Protein AF-A0A2V9CC74-F1 (afdb_monomer)

Mean predicted aligned error: 11.15 Å

Nearest PDB structures (foldseek):
  2rce-assembly2_D  TM=8.837E-01  e=1.614E-14  Escherichia coli
  2rce-assembly1_A  TM=8.870E-01  e=2.896E-14  Escherichia coli
  3tjn-assembly2_B  TM=9.079E-01  e=5.779E-14  Homo sapiens
  5y28-assembly1_B  TM=8.831E-01  e=1.673E-13  Helicobacter pylori 26695
  3pv3-assembly1_C-3  TM=8.754E-01  e=3.521E-13  Legionella fallonii

Radius of gyration: 17.82 Å; Cα contacts (8 Å, |Δi|>4): 549; chains: 1; bounding box: 35×53×54 Å

pLDDT: mean 76.99, std 23.46, range [27.97, 97.75]

Solvent-accessible surface area (backbone atoms only — not comparable to full-atom values): 12618 Å² total; per-residue (Å²): 102,70,80,25,48,30,35,31,39,7,14,36,94,88,69,48,78,73,34,59,14,6,17,30,22,58,33,41,34,33,30,36,25,32,36,78,43,44,67,81,28,82,44,40,34,36,33,58,88,95,46,75,21,59,32,43,84,59,46,78,38,68,66,76,40,30,27,32,32,38,26,59,90,48,80,32,59,48,60,49,70,40,56,53,90,77,63,56,69,68,40,61,32,33,28,39,20,11,38,79,75,47,73,71,44,72,29,68,30,30,27,71,36,80,44,77,54,98,88,42,58,37,42,28,24,54,23,65,67,53,68,18,19,30,12,7,36,27,22,40,91,85,48,27,30,35,16,33,26,62,54,61,44,89,91,40,93,66,44,19,37,21,42,45,21,51,64,52,55,63,72,59,46,89,68,69,66,69,97,70,78,92,62,76,83,68,91,80,73,82,68,78,88,62,77,87,62,40,48,97,88,41,62,30,33,99,86,70,36,57,28,80,63,82,65,90,86,75,69,90,80,76,76,83,80,80,87,81,130

Foldseek 3Di:
DQLQKWKKFAAAPVRDTPAIAMWGAQAQFKTKFFLVRHVVHPWMWTDDPPDIFTWDWFADDQQQRMTIIGGPPGGTDHAAADWLVPDDWFAKKWQFWQAPNNHTDIWIWTQNDWDADPNFTKGWILTDDHGRSGNTFIAHPVRHGQFGWHDADPPDPSTTITGGRCVCVVVSDPPGDPPDDPDDDDPDDPPPPDPQDAPPVDLAGPVNGGDDDDDPPPPPDDDDDDDDD

Secondary structure (DSSP, 8-state):
-GGGEEEEEEE-TTS-EEEEEEEEEEETTEEEEEHHHHTT-SEEEEEETTEEEEEEEEEEETTTTEEEEEETT--PPPPPB--GGG--TT-EEEEEE-GGG-TTEEEEEEEEEEEEETTEEEEEESS---TT-TT-EEEETT--EEEEEEEEESSSTTEEEEEEGGGHHHHHS--PPPS-------TT-----------TT-SB-TTS-B---S-GGG-TT-PPPP---

Structure (mmCIF, N/CA/C/O backbone):
data_AF-A0A2V9CC74-F1
#
_entry.id   AF-A0A2V9CC74-F1
#
loop_
_atom_site.group_PDB
_atom_site.id
_atom_site.type_symbol
_atom_site.label_atom_id
_atom_site.label_alt_id
_atom_site.label_comp_id
_atom_site.label_asym_id
_atom_site.label_entity_id
_atom_site.label_seq_id
_atom_site.pdbx_PDB_ins_code
_atom_site.Cartn_x
_atom_site.Cartn_y
_atom_site.Cartn_z
_atom_site.occupancy
_atom_site.B_iso_or_equiv
_atom_site.auth_seq_id
_atom_site.auth_comp_id
_atom_site.auth_asym_id
_atom_site.auth_atom_id
_atom_site.pdbx_PDB_model_num
ATOM 1 N N . MET A 1 1 ? -0.699 -12.279 5.395 1.00 56.44 1 MET A N 1
ATOM 2 C CA . MET A 1 1 ? -0.608 -10.862 4.990 1.00 56.44 1 MET A CA 1
ATOM 3 C C . MET A 1 1 ? 0.664 -10.583 4.187 1.00 56.44 1 MET A C 1
ATOM 5 O O . MET A 1 1 ? 0.534 -10.132 3.062 1.00 56.44 1 MET A O 1
ATOM 9 N N . SER A 1 2 ? 1.865 -10.948 4.666 1.00 68.94 2 SER A N 1
ATOM 10 C CA . SER A 1 2 ? 3.122 -10.752 3.911 1.00 68.94 2 SER A CA 1
ATOM 11 C C . SER A 1 2 ? 3.199 -11.344 2.487 1.00 68.94 2 SER A C 1
ATOM 13 O O . SER A 1 2 ? 3.754 -10.656 1.640 1.00 68.94 2 SER A O 1
ATOM 15 N N . PRO A 1 3 ? 2.623 -12.521 2.132 1.00 78.31 3 PRO A N 1
ATOM 16 C CA . PRO A 1 3 ? 2.772 -13.063 0.771 1.00 78.31 3 PRO A CA 1
ATOM 17 C C . PRO A 1 3 ? 1.984 -12.287 -0.297 1.00 78.31 3 PRO A C 1
ATOM 19 O O . PRO A 1 3 ? 2.042 -12.636 -1.476 1.00 78.31 3 PRO A O 1
ATOM 22 N N . SER A 1 4 ? 1.215 -11.279 0.117 1.00 91.12 4 SER A N 1
ATOM 23 C CA . SER A 1 4 ? 0.412 -10.423 -0.754 1.00 91.12 4 SER A CA 1
ATOM 24 C C . SER A 1 4 ? 0.959 -8.996 -0.819 1.00 91.12 4 SER A C 1
ATOM 26 O O . SER A 1 4 ? 0.301 -8.153 -1.415 1.00 91.12 4 SER A O 1
ATOM 28 N N . VAL A 1 5 ? 2.114 -8.701 -0.214 1.00 94.06 5 VAL A N 1
ATOM 29 C CA . VAL A 1 5 ? 2.741 -7.372 -0.249 1.00 94.06 5 VAL A CA 1
ATOM 30 C C . VAL A 1 5 ? 4.094 -7.470 -0.941 1.00 94.06 5 VAL A C 1
ATOM 32 O O . VAL A 1 5 ? 4.825 -8.438 -0.759 1.00 94.06 5 VAL A O 1
ATOM 35 N N . PHE A 1 6 ? 4.407 -6.480 -1.765 1.00 94.88 6 PHE A N 1
ATOM 36 C CA . PHE A 1 6 ? 5.557 -6.472 -2.659 1.00 94.88 6 PHE A CA 1
ATOM 37 C C . PHE A 1 6 ? 6.237 -5.110 -2.642 1.00 94.88 6 PHE A C 1
ATOM 39 O O . PHE A 1 6 ? 5.606 -4.109 -2.308 1.00 94.88 6 PHE A O 1
ATOM 46 N N . VAL A 1 7 ? 7.496 -5.060 -3.065 1.00 94.75 7 VAL A N 1
ATOM 47 C CA . VAL A 1 7 ? 8.134 -3.800 -3.456 1.00 94.75 7 VAL A CA 1
ATOM 48 C C . VAL A 1 7 ? 7.703 -3.454 -4.871 1.00 94.75 7 VAL A C 1
ATOM 50 O O . VAL A 1 7 ? 7.653 -4.331 -5.738 1.00 94.75 7 VAL A O 1
ATOM 53 N N . VAL A 1 8 ? 7.427 -2.180 -5.110 1.00 95.69 8 VAL A N 1
ATOM 54 C CA . VAL A 1 8 ? 7.240 -1.618 -6.446 1.00 95.69 8 VAL A CA 1
ATOM 55 C C . VAL A 1 8 ? 8.398 -0.679 -6.725 1.00 95.69 8 VAL A C 1
ATOM 57 O O . VAL A 1 8 ? 8.678 0.216 -5.935 1.00 95.69 8 VAL A O 1
ATOM 60 N N . GLU A 1 9 ? 9.064 -0.881 -7.854 1.00 95.06 9 GLU A N 1
ATOM 61 C CA . GLU A 1 9 ? 10.166 -0.034 -8.298 1.00 95.06 9 GLU A CA 1
ATOM 62 C C . GLU A 1 9 ? 9.802 0.599 -9.640 1.00 95.06 9 GLU A C 1
ATOM 64 O O . GLU A 1 9 ? 9.355 -0.089 -10.566 1.00 95.06 9 GLU A O 1
ATOM 69 N N . ALA A 1 10 ? 10.007 1.910 -9.730 1.00 94.38 10 ALA A N 1
ATOM 70 C CA . ALA A 1 10 ? 9.864 2.702 -10.939 1.00 94.38 10 ALA A CA 1
ATOM 71 C C . ALA A 1 10 ? 11.261 3.033 -11.478 1.00 94.38 10 ALA A C 1
ATOM 73 O O . ALA A 1 10 ? 12.136 3.483 -10.736 1.00 94.38 10 ALA A O 1
ATOM 74 N N . LEU A 1 11 ? 11.484 2.752 -12.758 1.00 95.44 11 LEU A N 1
ATOM 75 C CA . LEU A 1 11 ? 12.773 2.860 -13.427 1.00 95.44 11 LEU A CA 1
ATOM 76 C C . LEU A 1 11 ? 12.690 3.888 -14.556 1.00 95.44 11 LEU A C 1
ATOM 78 O O . LEU A 1 11 ? 11.690 3.945 -15.274 1.00 95.44 11 LEU A O 1
ATOM 82 N N . ASN A 1 12 ? 13.752 4.668 -14.736 1.00 93.75 12 ASN A N 1
ATOM 83 C CA . ASN A 1 12 ? 13.896 5.572 -15.878 1.00 93.75 12 ASN A CA 1
ATOM 84 C C . ASN A 1 12 ? 14.321 4.819 -17.161 1.00 93.75 12 ASN A C 1
ATOM 86 O O . ASN A 1 12 ? 14.512 3.600 -17.158 1.00 93.75 12 ASN A O 1
ATOM 90 N N . GLU A 1 13 ? 14.516 5.552 -18.261 1.00 92.31 13 GLU A N 1
ATOM 91 C CA . GLU A 1 13 ? 14.929 4.992 -19.560 1.00 92.31 13 GLU A CA 1
ATOM 92 C C . GLU A 1 13 ? 16.288 4.273 -19.518 1.00 92.31 13 GLU A C 1
ATOM 94 O O . GLU A 1 13 ? 16.508 3.329 -20.275 1.00 92.31 13 GLU A O 1
ATOM 99 N N . SER A 1 14 ? 17.192 4.666 -18.609 1.00 92.50 14 SER A N 1
ATOM 100 C CA . SER A 1 14 ? 18.488 4.001 -18.419 1.00 92.50 14 SER A CA 1
ATOM 101 C C . SER A 1 14 ? 18.409 2.740 -17.552 1.00 92.50 14 SER A C 1
ATOM 103 O O . SER A 1 14 ? 19.432 2.096 -17.317 1.00 92.50 14 SER A O 1
ATOM 105 N N . GLY A 1 15 ? 17.222 2.379 -17.054 1.00 91.25 15 GLY A N 1
ATOM 106 C CA . GLY A 1 15 ? 17.018 1.236 -16.164 1.00 91.25 15 GLY A CA 1
ATOM 107 C C . GLY A 1 15 ? 17.465 1.479 -14.718 1.00 91.25 15 GLY A C 1
ATOM 108 O O . GLY A 1 15 ? 17.597 0.525 -13.949 1.00 91.25 15 GLY A O 1
ATOM 109 N N . SER A 1 16 ? 17.703 2.731 -14.328 1.00 94.31 16 SER A N 1
ATOM 110 C CA . SER A 1 16 ? 17.998 3.111 -12.945 1.00 94.31 16 SER A CA 1
ATOM 111 C C . SER A 1 16 ? 16.697 3.246 -12.159 1.00 94.31 16 SER A C 1
ATOM 113 O O . SER A 1 16 ? 15.739 3.835 -12.655 1.00 94.31 16 SER A O 1
ATOM 115 N N . VAL A 1 17 ? 16.660 2.716 -10.933 1.00 93.06 17 VAL A N 1
ATOM 116 C CA . VAL A 1 17 ? 15.519 2.907 -10.025 1.00 93.06 17 VAL A CA 1
ATOM 117 C C . VAL A 1 17 ? 15.484 4.372 -9.601 1.00 93.06 17 VAL A C 1
ATOM 119 O O . VAL A 1 17 ? 16.453 4.864 -9.027 1.00 93.06 17 VAL A O 1
ATOM 122 N N . VAL A 1 18 ? 14.381 5.051 -9.905 1.00 92.56 18 VAL A N 1
ATOM 123 C CA . VAL A 1 18 ? 14.152 6.466 -9.570 1.00 92.56 18 VAL A CA 1
ATOM 124 C C . VAL A 1 18 ? 13.149 6.641 -8.437 1.00 92.56 18 VAL A C 1
ATOM 126 O O . VAL A 1 18 ? 13.231 7.615 -7.703 1.00 92.56 18 VAL A O 1
ATOM 129 N N . ALA A 1 19 ? 12.259 5.667 -8.232 1.00 90.69 19 ALA A N 1
ATOM 130 C CA . ALA A 1 19 ? 11.362 5.639 -7.086 1.00 90.69 19 ALA A CA 1
ATOM 131 C C . ALA A 1 19 ? 11.110 4.204 -6.615 1.00 90.69 19 ALA A C 1
ATOM 133 O O . ALA A 1 19 ? 11.075 3.260 -7.412 1.00 90.69 19 ALA A O 1
ATOM 134 N N . THR A 1 20 ? 10.895 4.062 -5.308 1.00 92.06 20 THR A N 1
ATOM 135 C CA . THR A 1 20 ? 10.565 2.794 -4.657 1.00 92.06 20 THR A CA 1
ATOM 136 C C . THR A 1 20 ? 9.380 2.998 -3.728 1.00 92.06 20 THR A C 1
ATOM 138 O O . THR A 1 20 ? 9.330 3.955 -2.957 1.00 92.06 20 THR A O 1
ATOM 141 N N . GLY A 1 21 ? 8.447 2.059 -3.773 1.00 93.31 21 GLY A N 1
ATOM 142 C CA . GLY A 1 21 ? 7.322 1.973 -2.863 1.00 93.31 21 GLY A CA 1
ATOM 143 C C . GLY A 1 21 ? 6.942 0.524 -2.603 1.00 93.31 21 GLY A C 1
ATOM 144 O O . GLY A 1 21 ? 7.697 -0.417 -2.854 1.00 93.31 21 GLY A O 1
ATOM 145 N N . SER A 1 22 ? 5.728 0.350 -2.121 1.00 95.75 22 SER A N 1
ATOM 146 C CA . SER A 1 22 ? 5.115 -0.930 -1.814 1.00 95.75 22 SER A CA 1
ATOM 147 C C . SER A 1 22 ? 3.906 -1.170 -2.713 1.00 95.75 22 SER A C 1
ATOM 149 O O . SER A 1 22 ? 3.388 -0.258 -3.351 1.00 95.75 22 SER A O 1
ATOM 151 N N . GLY A 1 23 ? 3.441 -2.410 -2.781 1.00 95.81 23 GLY A N 1
ATOM 152 C CA . GLY A 1 23 ? 2.246 -2.784 -3.524 1.00 95.81 23 GLY A CA 1
ATOM 153 C C . GLY A 1 23 ? 1.542 -3.968 -2.884 1.00 95.81 23 GLY A C 1
ATOM 154 O O . GL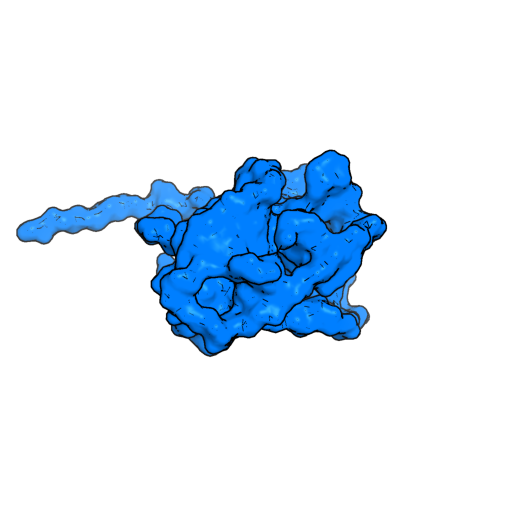Y A 1 23 ? 2.181 -4.818 -2.266 1.00 95.81 23 GLY A O 1
ATOM 155 N N . VAL A 1 24 ? 0.227 -4.053 -3.059 1.00 96.50 24 VAL A N 1
ATOM 156 C CA . VAL A 1 24 ? -0.614 -5.125 -2.520 1.00 96.50 24 VAL A CA 1
ATOM 157 C C . VAL A 1 24 ? -1.229 -5.937 -3.658 1.00 96.50 24 VAL A C 1
ATOM 159 O O . VAL A 1 24 ? -1.847 -5.387 -4.567 1.00 96.50 24 VAL A O 1
ATOM 162 N N . ALA A 1 25 ? -1.091 -7.261 -3.622 1.00 95.81 25 ALA A N 1
ATOM 163 C CA . ALA A 1 25 ? -1.727 -8.154 -4.579 1.00 95.81 25 ALA A CA 1
ATOM 164 C C . ALA A 1 25 ? -3.238 -8.244 -4.344 1.00 95.81 25 ALA A C 1
ATOM 166 O O . ALA A 1 25 ? -3.715 -8.638 -3.278 1.00 95.81 25 ALA A O 1
ATOM 167 N N . VAL A 1 26 ? -3.988 -7.936 -5.396 1.00 93.69 26 VAL A N 1
ATOM 168 C CA . VAL A 1 26 ? -5.459 -7.949 -5.432 1.00 93.69 26 VAL A CA 1
ATOM 169 C C . VAL A 1 26 ? -5.998 -9.066 -6.325 1.00 93.69 26 VAL A C 1
ATOM 171 O O . VAL A 1 26 ? -7.174 -9.409 -6.266 1.00 93.69 26 VAL A O 1
ATOM 174 N N . ALA A 1 27 ? -5.120 -9.661 -7.133 1.00 92.75 27 ALA A N 1
ATOM 175 C CA . ALA A 1 27 ? -5.303 -10.902 -7.879 1.00 92.75 27 ALA A CA 1
ATOM 176 C C . ALA A 1 27 ? -3.910 -11.522 -8.138 1.00 92.75 27 ALA A C 1
ATOM 178 O O . ALA A 1 27 ? -2.910 -10.830 -7.934 1.00 92.75 27 ALA A O 1
ATOM 179 N N . PRO A 1 28 ? -3.802 -12.770 -8.640 1.00 92.88 28 PRO A N 1
ATOM 180 C CA . PRO A 1 28 ? -2.522 -13.470 -8.787 1.00 92.88 28 PRO A CA 1
ATOM 181 C C . PRO A 1 28 ? -1.380 -12.678 -9.421 1.00 92.88 28 PRO A C 1
ATOM 183 O O . PRO A 1 28 ? -0.263 -12.741 -8.919 1.00 92.88 28 PRO A O 1
ATOM 186 N N . SER A 1 29 ? -1.661 -11.911 -10.472 1.00 95.25 29 SER A N 1
ATOM 187 C CA . SER A 1 29 ? -0.684 -11.067 -11.163 1.00 95.25 29 SER A CA 1
ATOM 188 C C . SER A 1 29 ? -1.012 -9.578 -11.088 1.00 95.25 29 SER A C 1
ATOM 190 O O . SER A 1 29 ? -0.379 -8.792 -11.783 1.00 95.25 29 SER A O 1
ATOM 192 N N . LYS A 1 30 ? -2.006 -9.169 -10.290 1.00 95.88 30 LYS A N 1
ATOM 193 C CA . LYS A 1 30 ? -2.462 -7.773 -10.217 1.00 95.88 30 LYS A CA 1
ATOM 194 C C . LYS A 1 30 ? -2.064 -7.185 -8.874 1.00 95.88 30 LYS A C 1
ATOM 196 O O . LYS A 1 30 ? -2.515 -7.671 -7.837 1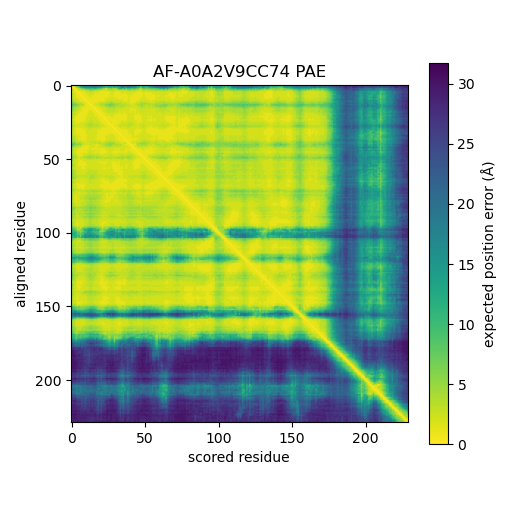.00 95.88 30 LYS A O 1
ATOM 201 N N . VAL A 1 31 ? -1.253 -6.138 -8.912 1.00 97.00 31 VAL A N 1
ATOM 202 C CA . VAL A 1 31 ? -0.744 -5.426 -7.739 1.00 97.00 31 VAL A CA 1
ATOM 203 C C . VAL A 1 31 ? -1.259 -3.996 -7.788 1.00 97.00 31 VAL A C 1
ATOM 205 O O . VAL A 1 31 ? -1.120 -3.328 -8.809 1.00 97.00 31 VAL A O 1
ATOM 208 N N . VAL A 1 32 ? -1.872 -3.539 -6.704 1.00 97.12 32 VAL A N 1
ATOM 209 C CA . VAL A 1 32 ? -2.254 -2.138 -6.521 1.00 97.12 32 VAL A CA 1
ATOM 210 C C . VAL A 1 32 ? -1.172 -1.426 -5.723 1.00 97.12 32 VAL A C 1
ATOM 212 O O . VAL A 1 32 ? -0.608 -1.999 -4.796 1.00 97.12 32 VAL A O 1
ATOM 215 N N . THR A 1 33 ? -0.873 -0.194 -6.106 1.00 96.69 33 THR A N 1
ATOM 216 C CA . THR A 1 33 ? 0.056 0.709 -5.416 1.00 96.69 33 THR A CA 1
ATOM 217 C C . THR A 1 33 ? -0.438 2.144 -5.589 1.00 96.69 33 THR A C 1
ATOM 219 O O . THR A 1 33 ? -1.441 2.373 -6.273 1.00 96.69 33 THR A O 1
ATOM 222 N N . ASN A 1 34 ? 0.246 3.115 -4.989 1.00 95.00 34 ASN A N 1
ATOM 223 C CA . ASN A 1 34 ? -0.083 4.513 -5.218 1.00 95.00 34 ASN A CA 1
ATOM 224 C C . ASN A 1 34 ? 0.394 5.001 -6.591 1.00 95.00 34 ASN A C 1
ATOM 226 O O . ASN A 1 34 ? 1.419 4.549 -7.105 1.00 95.00 34 ASN A O 1
ATOM 230 N N . LYS A 1 35 ? -0.318 5.964 -7.183 1.00 93.81 35 LYS A N 1
ATOM 231 C CA . LYS A 1 35 ? 0.099 6.595 -8.447 1.00 93.81 35 LYS A CA 1
ATOM 232 C C . LYS A 1 35 ? 1.441 7.307 -8.276 1.00 93.81 35 LYS A C 1
ATOM 234 O O . LYS A 1 35 ? 2.305 7.193 -9.145 1.00 93.81 35 LYS A O 1
ATOM 239 N N . HIS A 1 36 ? 1.646 8.028 -7.175 1.00 91.81 36 HIS A N 1
ATOM 240 C CA . HIS A 1 36 ? 2.889 8.776 -6.979 1.00 91.81 36 HIS A CA 1
ATOM 241 C C . HIS A 1 36 ? 4.143 7.885 -6.915 1.00 91.81 36 HIS A C 1
ATOM 243 O O . HIS A 1 36 ? 5.221 8.353 -7.265 1.00 91.81 36 HIS A O 1
ATOM 249 N N . VAL A 1 37 ? 4.013 6.604 -6.541 1.00 92.50 37 VAL A N 1
ATOM 250 C CA . VAL A 1 37 ? 5.127 5.634 -6.528 1.00 92.50 37 VAL A CA 1
ATOM 251 C C . VAL A 1 37 ? 5.646 5.361 -7.941 1.00 92.50 37 VAL A C 1
ATOM 253 O O . VAL A 1 37 ? 6.840 5.147 -8.134 1.00 92.50 37 VAL A O 1
ATOM 256 N N . ILE A 1 38 ? 4.760 5.367 -8.939 1.00 92.38 38 ILE A N 1
ATOM 257 C CA . ILE A 1 38 ? 5.098 4.982 -10.313 1.00 92.38 38 ILE A CA 1
ATOM 258 C C . ILE A 1 38 ? 5.407 6.173 -11.229 1.00 92.38 38 ILE A C 1
ATOM 260 O O . ILE A 1 38 ? 5.911 5.953 -12.329 1.00 92.38 38 ILE A O 1
ATOM 264 N N . ARG A 1 39 ? 5.106 7.408 -10.796 1.00 90.06 39 ARG A N 1
ATOM 265 C CA . ARG A 1 39 ? 5.019 8.604 -11.660 1.00 90.06 39 ARG A CA 1
ATOM 266 C C . ARG A 1 39 ? 6.327 9.000 -12.350 1.00 90.06 39 ARG A C 1
ATOM 268 O O . ARG A 1 39 ? 6.283 9.562 -13.434 1.00 90.06 39 ARG A O 1
ATOM 275 N N . GLU A 1 40 ? 7.466 8.735 -11.714 1.00 85.50 40 GLU A N 1
ATOM 276 C CA . GLU A 1 40 ? 8.788 9.157 -12.208 1.00 85.50 40 GLU A CA 1
ATOM 277 C C . GLU A 1 40 ? 9.438 8.097 -13.109 1.00 85.50 40 GLU A C 1
ATOM 279 O O . GLU A 1 40 ? 10.446 8.365 -13.759 1.00 85.50 40 GLU A O 1
ATOM 284 N N . GLY A 1 41 ? 8.867 6.888 -13.164 1.00 88.50 41 GLY A N 1
ATOM 285 C CA . GLY A 1 41 ? 9.373 5.796 -13.988 1.00 88.50 41 GLY A CA 1
ATOM 286 C C . GLY A 1 41 ? 8.631 5.641 -15.310 1.00 88.50 41 GLY A C 1
ATOM 287 O O . GLY A 1 41 ? 7.435 5.892 -15.418 1.00 88.50 41 GLY A O 1
ATOM 288 N N . VAL A 1 42 ? 9.357 5.135 -16.302 1.00 92.00 42 VAL A N 1
ATOM 289 C CA . VAL A 1 42 ? 8.838 4.695 -17.607 1.00 92.00 42 VAL A CA 1
ATOM 290 C C . VAL A 1 42 ? 8.762 3.167 -17.712 1.00 92.00 42 VAL A C 1
ATOM 292 O O . VAL A 1 42 ? 8.087 2.630 -18.587 1.00 92.00 42 VAL A O 1
ATOM 295 N N . VAL A 1 43 ? 9.444 2.455 -16.808 1.00 94.31 43 VAL A N 1
ATOM 296 C CA . VAL A 1 43 ? 9.405 0.996 -16.658 1.00 94.31 43 VAL A CA 1
ATOM 297 C C . VAL A 1 43 ? 9.138 0.665 -15.194 1.00 94.31 43 VAL A C 1
ATOM 299 O O . VAL A 1 43 ? 9.689 1.307 -14.303 1.00 94.31 43 VAL A O 1
ATOM 302 N N . TRP A 1 44 ? 8.337 -0.367 -14.930 1.00 97.25 44 TRP A N 1
ATOM 303 C CA . TRP A 1 44 ? 8.026 -0.797 -13.566 1.00 97.25 44 TRP A CA 1
ATOM 304 C C . TRP A 1 44 ? 8.346 -2.268 -13.355 1.00 97.25 44 TRP A C 1
ATOM 306 O O . TRP A 1 44 ? 8.245 -3.096 -14.266 1.00 97.25 44 TRP A O 1
ATOM 316 N N . ARG A 1 45 ? 8.701 -2.613 -12.121 1.00 96.38 45 ARG A N 1
ATOM 317 C CA . ARG A 1 45 ? 8.836 -4.006 -11.695 1.00 96.38 45 ARG A CA 1
ATOM 318 C C . ARG A 1 45 ? 8.333 -4.194 -10.275 1.00 96.38 45 ARG A C 1
ATOM 320 O O . ARG A 1 45 ? 8.386 -3.287 -9.449 1.00 96.38 45 ARG A O 1
ATOM 327 N N . VAL A 1 46 ? 7.844 -5.396 -10.016 1.00 96.19 46 VAL A N 1
ATOM 328 C CA . VAL A 1 46 ? 7.406 -5.850 -8.697 1.00 96.19 46 VAL A CA 1
ATOM 329 C C . VAL A 1 46 ? 8.466 -6.799 -8.152 1.00 96.19 46 VAL A C 1
ATOM 331 O O . VAL A 1 46 ? 8.963 -7.644 -8.898 1.00 96.19 46 VAL A O 1
ATOM 334 N N . ARG A 1 47 ? 8.825 -6.681 -6.873 1.00 93.50 47 ARG A N 1
ATOM 335 C CA . ARG A 1 47 ? 9.884 -7.482 -6.242 1.00 93.50 47 ARG A CA 1
ATOM 336 C C . ARG A 1 47 ? 9.437 -8.063 -4.900 1.00 93.50 47 ARG A C 1
ATOM 338 O O . ARG A 1 47 ? 8.613 -7.477 -4.198 1.00 93.50 47 ARG A O 1
ATOM 345 N N . HIS A 1 48 ? 9.934 -9.259 -4.594 1.00 90.69 48 HIS A N 1
ATOM 346 C CA . HIS A 1 48 ? 9.762 -9.929 -3.305 1.00 90.69 48 HIS A CA 1
ATOM 347 C C . HIS A 1 48 ? 10.942 -10.874 -3.053 1.00 90.69 48 HIS A C 1
ATOM 349 O O . HIS A 1 48 ? 11.044 -11.954 -3.654 1.00 90.69 48 HIS A O 1
ATOM 355 N N . GLY A 1 49 ? 11.845 -10.480 -2.165 1.00 86.81 49 GLY A N 1
ATOM 356 C CA . GLY A 1 49 ? 13.121 -11.150 -1.966 1.00 86.81 49 GLY A CA 1
ATOM 357 C C . GLY A 1 49 ? 14.034 -10.931 -3.171 1.00 86.81 49 GLY A C 1
ATOM 358 O O . GLY A 1 49 ? 14.155 -9.841 -3.733 1.00 86.81 49 GLY A O 1
ATOM 359 N N . SER A 1 50 ? 14.634 -12.028 -3.624 1.00 88.38 50 SER A N 1
ATOM 360 C CA . SER A 1 50 ? 15.438 -12.082 -4.848 1.00 88.38 50 SER A CA 1
ATOM 361 C C . SER A 1 50 ? 14.612 -12.212 -6.133 1.00 88.38 50 SER A C 1
ATOM 363 O O . SER A 1 50 ? 15.184 -12.258 -7.222 1.00 88.38 50 SER A O 1
ATOM 365 N N . LYS A 1 51 ? 13.280 -12.325 -6.034 1.00 92.31 51 LYS A N 1
ATOM 366 C CA . LYS A 1 51 ? 12.405 -12.490 -7.197 1.00 92.31 51 LYS A CA 1
ATOM 367 C C . LYS A 1 51 ? 11.892 -11.145 -7.674 1.00 92.31 51 LYS A C 1
ATOM 369 O O . LYS A 1 51 ? 11.384 -10.361 -6.878 1.00 92.31 51 LYS A O 1
ATOM 374 N N . THR A 1 52 ? 11.943 -10.957 -8.986 1.00 95.00 52 THR A N 1
ATOM 375 C CA . THR A 1 52 ? 11.504 -9.739 -9.660 1.00 95.00 52 THR A CA 1
ATOM 376 C C . THR A 1 52 ? 10.630 -10.106 -10.849 1.00 95.00 52 THR A C 1
ATOM 378 O O . THR A 1 52 ? 10.954 -11.025 -11.603 1.00 95.00 52 THR A O 1
ATOM 381 N N . TRP A 1 53 ? 9.540 -9.371 -11.027 1.00 97.56 53 TRP A N 1
ATOM 382 C CA . TRP A 1 53 ? 8.594 -9.526 -12.123 1.00 97.56 53 TRP A CA 1
ATOM 383 C C . TRP A 1 53 ? 8.473 -8.200 -12.879 1.00 97.56 53 TRP A C 1
ATOM 385 O O . TRP A 1 53 ? 8.183 -7.179 -12.248 1.00 97.56 53 TRP A O 1
ATOM 395 N N . PRO A 1 54 ? 8.667 -8.184 -14.210 1.00 97.50 54 PRO A N 1
ATOM 396 C CA . PRO A 1 54 ? 8.323 -7.030 -15.030 1.00 97.50 54 PRO A CA 1
ATOM 397 C C . PRO A 1 54 ? 6.850 -6.677 -14.846 1.00 97.50 54 PRO A C 1
ATOM 399 O O . PRO A 1 54 ? 6.006 -7.575 -14.752 1.00 97.50 54 PRO A O 1
ATOM 402 N N . ALA A 1 55 ? 6.544 -5.385 -14.791 1.00 97.56 55 ALA A N 1
ATOM 403 C CA . ALA A 1 55 ? 5.196 -4.920 -14.543 1.00 97.56 55 ALA A CA 1
ATOM 404 C C . ALA A 1 55 ? 4.733 -3.896 -15.580 1.00 97.56 55 ALA A C 1
ATOM 406 O O . ALA A 1 55 ? 5.483 -3.013 -15.988 1.00 97.56 55 ALA A O 1
ATOM 407 N N . THR A 1 56 ? 3.468 -4.001 -15.979 1.00 96.62 56 THR A N 1
ATOM 408 C CA . THR A 1 56 ? 2.813 -3.046 -16.882 1.00 96.62 56 THR A CA 1
ATOM 409 C C . THR A 1 56 ? 1.671 -2.342 -16.170 1.00 96.62 56 THR A C 1
ATOM 411 O O . THR A 1 56 ? 0.886 -2.994 -15.476 1.00 96.62 56 THR A O 1
ATOM 414 N N . LEU A 1 57 ? 1.518 -1.039 -16.385 1.00 95.06 57 LEU A N 1
ATOM 415 C CA . LEU A 1 57 ? 0.353 -0.295 -15.918 1.00 95.06 57 LEU A CA 1
ATOM 416 C C . LEU A 1 57 ? -0.911 -0.768 -16.653 1.00 95.06 57 LEU A C 1
ATOM 418 O O . LEU A 1 57 ? -0.960 -0.785 -17.878 1.00 95.06 57 LEU A O 1
ATOM 422 N N . THR A 1 58 ? -1.936 -1.176 -15.903 1.00 93.38 58 THR A N 1
ATOM 423 C CA . THR A 1 58 ? -3.208 -1.691 -16.459 1.00 93.38 58 THR A CA 1
ATOM 424 C C . THR A 1 58 ? -4.432 -0.882 -16.062 1.00 93.38 58 THR A C 1
ATOM 426 O O . THR A 1 58 ? -5.510 -1.099 -16.615 1.00 93.38 58 THR A O 1
ATOM 429 N N . HIS A 1 59 ? -4.297 -0.013 -15.067 1.00 91.44 59 HIS A N 1
ATOM 430 C CA . HIS A 1 59 ? -5.320 0.937 -14.659 1.00 91.44 59 HIS A CA 1
ATOM 431 C C . HIS A 1 59 ? -4.657 2.064 -13.878 1.00 91.44 59 HIS A C 1
ATOM 433 O O . HIS A 1 59 ? -3.739 1.804 -13.095 1.00 91.44 59 HIS A O 1
ATOM 439 N N . LEU A 1 60 ? -5.141 3.282 -14.073 1.00 88.81 60 LEU A N 1
ATOM 440 C CA . LEU A 1 60 ? -4.685 4.467 -13.370 1.00 88.81 60 LEU A CA 1
ATOM 441 C C . LEU A 1 60 ? -5.911 5.191 -12.828 1.00 88.81 60 LEU A C 1
ATOM 443 O O . LEU A 1 60 ? -6.849 5.431 -13.583 1.00 88.81 60 LEU A O 1
ATOM 447 N N . ASP A 1 61 ? -5.863 5.537 -11.550 1.00 87.38 61 ASP A N 1
ATOM 448 C CA . ASP A 1 61 ? -6.888 6.300 -10.853 1.00 87.38 61 ASP A CA 1
ATOM 449 C C . ASP A 1 61 ? -6.216 7.509 -10.180 1.00 87.38 61 ASP A C 1
ATOM 451 O O . ASP A 1 61 ? -5.739 7.425 -9.042 1.00 87.38 61 ASP A O 1
ATOM 455 N N . PRO A 1 62 ? -6.050 8.616 -10.928 1.00 84.25 62 PRO A N 1
ATOM 456 C CA . PRO A 1 62 ? -5.394 9.811 -10.423 1.00 84.25 62 PRO A CA 1
ATOM 457 C C . PRO A 1 62 ? -6.107 10.456 -9.240 1.00 84.25 62 PRO A C 1
ATOM 459 O O . PRO A 1 62 ? -5.416 10.994 -8.378 1.00 84.25 62 PRO A O 1
ATOM 462 N N . ASP A 1 63 ? -7.437 10.396 -9.206 1.00 82.38 63 ASP A N 1
ATOM 463 C CA . ASP A 1 63 ? -8.253 11.094 -8.211 1.00 82.38 63 ASP A CA 1
ATOM 464 C C . ASP A 1 63 ? -8.081 10.461 -6.825 1.00 82.38 63 ASP A C 1
ATOM 466 O O . ASP A 1 63 ? -8.041 11.159 -5.813 1.00 82.38 63 ASP A O 1
ATOM 470 N N . HIS A 1 64 ? -7.855 9.146 -6.784 1.00 86.25 64 HIS A N 1
ATOM 471 C CA . HIS A 1 64 ? -7.605 8.404 -5.551 1.00 86.25 64 HIS A CA 1
ATOM 472 C C . HIS A 1 64 ? -6.120 8.108 -5.282 1.00 86.25 64 HIS A C 1
ATOM 474 O O . HIS A 1 64 ? -5.820 7.367 -4.351 1.00 86.25 64 HIS A O 1
ATOM 480 N N . ASP A 1 65 ? -5.179 8.651 -6.066 1.00 90.06 65 ASP A N 1
ATOM 481 C CA . ASP A 1 65 ? -3.742 8.321 -5.994 1.00 90.06 65 ASP A CA 1
ATOM 482 C C . ASP A 1 65 ? -3.485 6.801 -6.000 1.00 90.06 65 ASP A C 1
ATOM 484 O O . ASP A 1 65 ? -2.652 6.280 -5.257 1.00 90.06 65 ASP A O 1
ATOM 488 N N . LEU A 1 66 ? -4.196 6.058 -6.851 1.00 92.19 66 LEU A N 1
ATOM 489 C CA . LEU A 1 66 ? -4.042 4.611 -6.983 1.00 92.19 66 LEU A CA 1
ATOM 490 C C . LEU A 1 66 ? -3.734 4.207 -8.423 1.00 92.19 66 LEU A C 1
ATOM 492 O O . LEU A 1 66 ? -4.105 4.848 -9.405 1.00 92.19 66 LEU A O 1
ATOM 496 N N . CYS A 1 67 ? -3.051 3.081 -8.570 1.00 94.44 67 CYS A N 1
ATOM 497 C CA . CYS A 1 67 ? -2.886 2.434 -9.859 1.00 94.44 67 CYS A CA 1
ATOM 498 C C . CYS A 1 67 ? -2.820 0.917 -9.705 1.00 94.44 67 CYS A C 1
ATOM 500 O O . CYS A 1 67 ? -2.548 0.385 -8.626 1.00 94.44 67 CYS A O 1
ATOM 502 N N . ARG A 1 68 ? -3.067 0.209 -10.809 1.00 96.38 68 ARG A N 1
ATOM 503 C CA . ARG A 1 68 ? -2.960 -1.248 -10.882 1.00 96.38 68 ARG A CA 1
ATOM 504 C C . ARG A 1 68 ? -1.905 -1.652 -11.892 1.00 96.38 68 ARG A C 1
ATOM 506 O O . ARG A 1 68 ? -2.062 -1.449 -13.100 1.00 96.38 68 ARG A O 1
ATOM 513 N N . LEU A 1 69 ? -0.888 -2.338 -11.401 1.00 96.75 69 LEU A N 1
ATOM 514 C CA . LEU A 1 69 ? 0.140 -2.986 -12.193 1.00 96.75 69 LEU A CA 1
ATOM 515 C C . LEU A 1 69 ? -0.219 -4.455 -12.437 1.00 96.75 69 LEU A C 1
ATOM 517 O O . LEU A 1 69 ? -0.773 -5.132 -11.568 1.00 96.75 69 LEU A O 1
ATOM 521 N N . LYS A 1 70 ? 0.135 -4.965 -13.615 1.00 97.25 70 LYS A N 1
ATOM 522 C CA . LYS A 1 70 ? 0.167 -6.398 -13.907 1.00 97.25 70 LYS A CA 1
ATOM 523 C C . LYS A 1 70 ? 1.614 -6.867 -13.878 1.00 97.25 70 LYS A C 1
ATOM 525 O O . LYS A 1 70 ? 2.387 -6.466 -14.736 1.00 97.25 70 LYS A O 1
ATOM 530 N N . ALA A 1 71 ? 1.960 -7.699 -12.903 1.00 97.44 71 ALA A N 1
ATOM 531 C CA . ALA A 1 71 ? 3.276 -8.308 -12.751 1.00 97.44 71 ALA A CA 1
ATOM 532 C C . ALA A 1 71 ? 3.318 -9.651 -13.495 1.00 97.44 71 ALA A C 1
ATOM 534 O O . ALA A 1 71 ? 2.681 -10.629 -13.086 1.00 97.44 71 ALA A O 1
ATOM 535 N N . GLU A 1 72 ? 4.041 -9.702 -14.610 1.00 94.31 72 GLU A N 1
ATOM 536 C CA . GLU A 1 72 ? 4.055 -10.865 -15.496 1.00 94.31 72 GLU A CA 1
ATOM 537 C C . GLU A 1 72 ? 4.699 -12.076 -14.814 1.00 94.31 72 GLU A C 1
ATOM 539 O O . GLU A 1 72 ? 5.839 -12.024 -14.364 1.00 94.31 72 GLU A O 1
ATOM 544 N N . GLY A 1 73 ? 3.962 -13.188 -14.727 1.00 94.44 73 GLY A N 1
ATOM 545 C CA . GLY A 1 73 ? 4.427 -14.422 -14.082 1.00 94.44 73 GLY A CA 1
ATOM 546 C C . GLY A 1 73 ? 4.296 -14.457 -12.553 1.00 94.44 73 GLY A C 1
ATOM 547 O O . GLY A 1 73 ? 4.583 -15.499 -11.954 1.00 94.44 73 GLY A O 1
ATOM 548 N N . LEU A 1 74 ? 3.828 -13.379 -11.911 1.00 96.25 74 LEU A N 1
ATOM 549 C CA . LEU A 1 74 ? 3.496 -13.393 -10.485 1.00 96.25 74 LEU A CA 1
ATOM 550 C C . LEU A 1 74 ? 2.251 -14.261 -10.228 1.00 96.25 74 LEU A C 1
ATOM 552 O O . LEU A 1 74 ? 1.292 -14.262 -11.004 1.00 96.25 74 LEU A O 1
ATOM 556 N N . LYS A 1 75 ? 2.280 -15.016 -9.123 1.00 95.25 75 LYS A N 1
ATOM 557 C CA . LYS A 1 75 ? 1.155 -15.812 -8.610 1.00 95.25 75 LYS A CA 1
ATOM 558 C C . LYS A 1 75 ? 1.016 -15.596 -7.104 1.00 95.25 75 LYS A C 1
ATOM 560 O O . LYS A 1 75 ? 1.496 -16.403 -6.312 1.00 95.25 75 LYS A O 1
ATOM 565 N N . ALA A 1 76 ? 0.395 -14.487 -6.727 1.00 93.50 76 ALA A N 1
ATOM 566 C CA . ALA A 1 76 ? 0.178 -14.095 -5.339 1.00 93.50 76 ALA A CA 1
ATOM 567 C C . ALA A 1 76 ? -1.253 -14.412 -4.856 1.00 93.50 76 ALA A C 1
ATOM 569 O O . ALA A 1 76 ? -2.205 -14.328 -5.634 1.00 93.50 76 ALA A O 1
ATOM 570 N N . PRO A 1 77 ? -1.459 -14.749 -3.575 1.00 92.81 77 PRO A N 1
ATOM 571 C CA . PRO A 1 77 ? -2.804 -14.771 -3.013 1.00 92.81 77 PRO A CA 1
ATOM 572 C C . PRO A 1 77 ? -3.363 -13.337 -2.943 1.00 92.81 77 PRO A C 1
ATOM 574 O O . PRO A 1 77 ? -2.667 -12.448 -2.442 1.00 92.81 77 PRO A O 1
ATOM 577 N N . PRO A 1 78 ? -4.595 -13.080 -3.417 1.00 92.69 78 PRO A N 1
ATOM 578 C CA . PRO A 1 78 ? -5.210 -11.767 -3.283 1.00 92.69 78 PRO A CA 1
ATOM 579 C C . PRO A 1 78 ? -5.564 -11.477 -1.825 1.00 92.69 78 PRO A C 1
ATOM 581 O O . PRO A 1 78 ? -5.934 -12.379 -1.069 1.00 92.69 78 PRO A O 1
ATOM 584 N N . VAL A 1 79 ? -5.502 -10.207 -1.438 1.00 94.00 79 VAL A N 1
ATOM 585 C CA . VAL A 1 79 ? -6.018 -9.769 -0.138 1.00 94.00 79 VAL A CA 1
ATOM 586 C C . VAL A 1 79 ? -7.547 -9.776 -0.107 1.00 94.00 79 VAL A C 1
ATOM 588 O O . VAL A 1 79 ? -8.218 -9.503 -1.101 1.00 94.00 79 VAL A O 1
ATOM 591 N N . THR A 1 80 ? -8.113 -10.034 1.068 1.00 93.94 80 THR A N 1
ATOM 592 C CA . THR A 1 80 ? -9.528 -9.760 1.358 1.00 93.94 80 THR A CA 1
ATOM 593 C C . THR A 1 80 ? -9.675 -8.356 1.926 1.00 93.94 80 THR A C 1
ATOM 595 O O . THR A 1 80 ? -8.841 -7.951 2.729 1.00 93.94 80 THR A O 1
ATOM 598 N N . VAL A 1 81 ? -10.742 -7.637 1.577 1.00 94.38 81 VAL A N 1
ATOM 599 C CA . VAL A 1 81 ? -10.925 -6.226 1.961 1.00 94.38 81 VAL A CA 1
ATOM 600 C C . VAL A 1 81 ? -12.054 -6.062 2.980 1.00 94.38 81 VAL A C 1
ATOM 602 O O . VAL A 1 81 ? -13.190 -6.470 2.712 1.00 94.38 81 VAL A O 1
ATOM 605 N N . ARG A 1 82 ? -11.774 -5.392 4.102 1.00 94.81 82 ARG A N 1
ATOM 606 C CA . ARG A 1 82 ? -12.774 -4.907 5.068 1.00 94.81 82 ARG A CA 1
ATOM 607 C C . ARG A 1 82 ? -13.052 -3.428 4.792 1.00 94.81 82 ARG A C 1
ATOM 609 O O . ARG A 1 82 ? -12.128 -2.664 4.560 1.00 94.81 82 ARG A O 1
ATOM 616 N N . ALA A 1 83 ? -14.326 -3.038 4.811 1.00 93.19 83 ALA A N 1
ATOM 617 C CA . ALA A 1 83 ? -14.722 -1.657 4.541 1.00 93.19 83 ALA A CA 1
ATOM 618 C C . ALA A 1 83 ? -14.295 -0.716 5.676 1.00 93.19 83 ALA A C 1
ATOM 620 O O . ALA A 1 83 ? -14.526 -1.027 6.853 1.00 93.19 83 ALA A O 1
ATOM 621 N N . SER A 1 84 ? -13.755 0.449 5.317 1.00 91.25 84 SER A N 1
ATOM 622 C CA . SER A 1 84 ? -13.326 1.481 6.262 1.00 91.25 84 SER A CA 1
ATOM 623 C C . SER A 1 84 ? -14.474 2.014 7.130 1.00 91.25 84 SER A C 1
ATOM 625 O O . SER A 1 84 ? -14.263 2.444 8.262 1.00 91.25 84 SER A O 1
ATOM 627 N N . SER A 1 85 ? -15.720 1.912 6.651 1.00 91.56 85 SER A N 1
ATOM 628 C CA . SER A 1 85 ? -16.933 2.264 7.402 1.00 91.56 85 SER A CA 1
ATOM 629 C C . SER A 1 85 ? -17.206 1.413 8.634 1.00 91.56 85 SER A C 1
ATOM 631 O O . SER A 1 85 ? -17.967 1.826 9.503 1.00 91.56 85 SER A O 1
ATOM 633 N N . THR A 1 86 ? -16.566 0.250 8.727 1.00 95.06 86 THR A N 1
ATOM 634 C CA . THR A 1 86 ? -16.703 -0.665 9.865 1.00 95.06 86 THR A CA 1
ATOM 635 C C . THR A 1 86 ? -15.588 -0.513 10.891 1.00 95.06 86 THR A C 1
ATOM 637 O O . THR A 1 86 ? -15.554 -1.285 11.847 1.00 95.06 86 THR A O 1
ATOM 640 N N . LEU A 1 87 ? -14.643 0.399 10.658 1.00 95.88 87 LEU A N 1
ATOM 641 C CA . LEU A 1 87 ? -13.509 0.635 11.540 1.00 95.88 87 LEU A CA 1
ATOM 642 C C . LEU A 1 87 ? -13.898 1.556 12.696 1.00 95.88 87 LEU A C 1
ATOM 644 O O . LEU A 1 87 ? -14.727 2.452 12.541 1.00 95.88 87 LEU A O 1
ATOM 648 N N . ALA A 1 88 ? -13.233 1.375 13.828 1.00 96.75 88 ALA A N 1
ATOM 649 C CA . ALA A 1 88 ? -13.321 2.240 14.990 1.00 96.75 88 ALA A CA 1
ATOM 650 C C . ALA A 1 88 ? -11.932 2.703 15.448 1.00 96.75 88 ALA A C 1
ATOM 652 O O . ALA A 1 88 ? -10.933 1.989 15.341 1.00 96.75 88 ALA A O 1
ATOM 653 N N . VAL A 1 89 ? -11.880 3.915 16.000 1.00 96.88 89 VAL A N 1
ATOM 654 C CA . VAL A 1 89 ? -10.685 4.432 16.678 1.00 96.88 89 VAL A CA 1
ATOM 655 C C . VAL A 1 89 ? -10.330 3.514 17.851 1.00 96.88 89 VAL A C 1
ATOM 657 O O . VAL A 1 89 ? -11.206 3.067 18.588 1.00 96.88 89 VAL A O 1
ATOM 660 N N . GLY A 1 90 ? -9.039 3.226 18.011 1.00 96.38 90 GLY A N 1
ATOM 661 C CA . GLY A 1 90 ? -8.515 2.285 19.000 1.00 96.38 90 GLY A CA 1
ATOM 662 C C . GLY A 1 90 ? -8.432 0.834 18.516 1.00 96.38 90 GLY A C 1
ATOM 663 O O . GLY A 1 90 ? -7.859 0.004 19.220 1.00 96.38 90 GLY A O 1
ATOM 664 N N . GLU A 1 91 ? -8.944 0.504 17.323 1.00 97.75 91 GLU A N 1
ATOM 665 C CA . GLU A 1 91 ? -8.715 -0.818 16.736 1.00 97.75 91 GLU A CA 1
ATOM 666 C C . GLU A 1 91 ? -7.240 -1.032 16.403 1.00 97.75 91 GLU A C 1
ATOM 668 O O . GLU A 1 91 ? -6.567 -0.140 15.889 1.00 97.75 91 GLU A O 1
ATOM 673 N N . ARG A 1 92 ? -6.754 -2.245 16.668 1.00 97.75 92 ARG A N 1
ATOM 674 C CA . ARG A 1 92 ? -5.393 -2.669 16.342 1.00 97.75 92 ARG A CA 1
ATOM 675 C C . ARG A 1 92 ? -5.262 -2.941 14.849 1.00 97.75 92 ARG A C 1
ATOM 677 O O . ARG A 1 92 ? -6.116 -3.601 14.257 1.00 97.75 92 ARG A O 1
ATOM 684 N N . VAL A 1 93 ? -4.185 -2.430 14.269 1.00 97.44 93 VAL A N 1
ATOM 685 C CA . VAL A 1 93 ? -3.876 -2.534 12.844 1.00 97.44 93 VAL A CA 1
ATOM 686 C C . VAL A 1 93 ? -2.384 -2.742 12.624 1.00 97.44 93 VAL A C 1
ATOM 688 O O . VAL A 1 93 ? -1.557 -2.414 13.477 1.00 97.44 93 VAL A O 1
ATOM 691 N N . TYR A 1 94 ? -2.051 -3.274 11.454 1.00 95.50 94 TYR A N 1
ATOM 692 C CA . TYR A 1 94 ? -0.690 -3.586 11.045 1.00 95.50 94 TYR A CA 1
ATOM 693 C C . TYR A 1 94 ? -0.393 -2.967 9.688 1.00 95.50 94 TYR A C 1
ATOM 695 O O . TYR A 1 94 ? -1.133 -3.211 8.735 1.00 95.50 94 TYR A O 1
ATOM 703 N N . THR A 1 95 ? 0.690 -2.207 9.572 1.00 93.12 95 THR A N 1
ATOM 704 C CA . THR A 1 95 ? 1.224 -1.819 8.264 1.00 93.12 95 THR A CA 1
ATOM 705 C C . THR A 1 95 ? 2.184 -2.896 7.786 1.00 93.12 95 THR A C 1
ATOM 707 O O . THR A 1 95 ? 2.985 -3.423 8.559 1.00 93.12 95 THR A O 1
ATOM 710 N N . ILE A 1 96 ? 2.091 -3.247 6.507 1.00 92.12 96 ILE A N 1
ATOM 711 C CA . ILE A 1 96 ? 3.078 -4.083 5.826 1.00 92.12 96 ILE A CA 1
ATOM 712 C C . ILE A 1 96 ? 3.475 -3.376 4.541 1.00 92.12 96 ILE A C 1
ATOM 714 O O . ILE A 1 96 ? 2.625 -3.066 3.702 1.00 92.12 96 ILE A O 1
ATOM 718 N N . GLY A 1 97 ? 4.775 -3.162 4.389 1.00 87.25 97 GLY A N 1
ATOM 719 C CA . GLY A 1 97 ? 5.373 -2.531 3.222 1.00 87.25 97 GLY A CA 1
ATOM 720 C C . GLY A 1 97 ? 6.869 -2.815 3.142 1.00 87.25 97 GLY A C 1
ATOM 721 O O . GLY A 1 97 ? 7.379 -3.738 3.777 1.00 87.25 97 GLY A O 1
ATOM 722 N N . ALA A 1 98 ? 7.571 -2.012 2.358 1.00 78.94 98 ALA A N 1
ATOM 723 C CA . ALA A 1 98 ? 9.008 -2.081 2.140 1.00 78.94 98 ALA A CA 1
ATOM 724 C C . ALA A 1 98 ? 9.680 -0.735 2.469 1.00 78.94 98 ALA A C 1
ATOM 726 O O . ALA A 1 98 ? 10.196 -0.065 1.571 1.00 78.94 98 ALA A O 1
ATOM 727 N N . PRO A 1 99 ? 9.637 -0.302 3.743 1.00 65.25 99 PRO A N 1
ATOM 728 C CA . PRO A 1 99 ? 10.265 0.942 4.165 1.00 65.25 99 PRO A CA 1
ATOM 729 C C . PRO A 1 99 ? 11.773 0.908 3.902 1.00 65.25 99 PRO A C 1
ATOM 731 O O . PRO A 1 99 ? 12.428 -0.084 4.212 1.00 65.25 99 PRO A O 1
ATOM 734 N N . GLU A 1 100 ? 12.325 1.980 3.331 1.00 60.75 100 GLU A N 1
ATOM 735 C CA . GLU A 1 100 ? 13.769 2.128 3.058 1.00 60.75 100 GLU A CA 1
ATOM 736 C C . GLU A 1 100 ? 14.382 0.958 2.251 1.00 60.75 100 GLU A C 1
ATOM 738 O O . GLU A 1 100 ? 15.562 0.631 2.376 1.00 60.75 100 GLU A O 1
ATOM 743 N N . GLY A 1 101 ? 13.571 0.256 1.448 1.00 57.78 101 GLY A N 1
ATOM 744 C CA . GLY A 1 101 ? 14.005 -0.931 0.704 1.00 57.78 101 GLY A CA 1
ATOM 745 C C . GLY A 1 101 ? 14.209 -2.195 1.555 1.00 57.78 101 GLY A C 1
ATOM 746 O O . GLY A 1 101 ? 14.539 -3.247 0.996 1.00 57.78 101 GLY A O 1
ATOM 747 N N . LEU A 1 102 ? 13.961 -2.132 2.872 1.00 61.75 102 LEU A N 1
ATOM 748 C CA . LEU A 1 102 ? 13.862 -3.290 3.761 1.00 61.75 102 LEU A CA 1
ATOM 749 C C . LEU A 1 102 ? 12.529 -3.994 3.493 1.00 61.75 102 LEU A C 1
ATOM 751 O O . LEU A 1 102 ? 11.468 -3.586 3.969 1.00 61.75 102 LEU A O 1
ATOM 755 N N . GLU A 1 103 ? 12.576 -5.038 2.671 1.00 66.12 103 GLU A N 1
ATOM 756 C CA . GLU A 1 103 ? 11.375 -5.755 2.254 1.00 66.12 103 GLU A CA 1
ATOM 757 C C . GLU A 1 103 ? 10.573 -6.306 3.436 1.00 66.12 103 GLU A C 1
ATOM 759 O O . GLU A 1 103 ? 11.120 -6.972 4.313 1.00 66.12 103 GLU A O 1
ATOM 764 N N . LEU A 1 104 ? 9.249 -6.110 3.376 1.00 68.69 104 LEU A N 1
ATOM 765 C CA . LEU A 1 104 ? 8.256 -6.764 4.236 1.00 68.69 104 LEU A CA 1
ATOM 766 C C . LEU A 1 104 ? 8.379 -6.408 5.721 1.00 68.69 104 LEU A C 1
ATOM 768 O O . LEU A 1 104 ? 8.202 -7.265 6.590 1.00 68.69 104 LEU A O 1
ATOM 772 N N . SER A 1 105 ? 8.629 -5.137 6.023 1.00 83.06 105 SER A N 1
ATOM 773 C CA . SER A 1 105 ? 8.566 -4.665 7.403 1.00 83.06 105 SER A CA 1
ATOM 774 C C . SER A 1 105 ? 7.116 -4.611 7.867 1.00 83.06 105 SER A C 1
ATOM 776 O O . SER A 1 105 ? 6.250 -4.059 7.184 1.00 83.06 105 SER A O 1
ATOM 778 N N . LEU A 1 106 ? 6.866 -5.192 9.039 1.00 88.88 106 LEU A N 1
ATOM 779 C CA . LEU A 1 106 ? 5.583 -5.136 9.722 1.00 88.88 106 LEU A CA 1
ATOM 780 C C . LEU A 1 106 ? 5.688 -4.149 10.885 1.00 88.88 106 LEU A C 1
ATOM 782 O O . LEU A 1 106 ? 6.539 -4.323 11.757 1.00 88.88 106 LEU A O 1
ATOM 786 N N . SER A 1 107 ? 4.814 -3.145 10.912 1.00 91.38 107 SER A N 1
ATOM 787 C CA . SER A 1 107 ? 4.635 -2.278 12.078 1.00 91.38 107 SER A CA 1
ATOM 788 C C . SER A 1 107 ? 3.234 -2.444 12.643 1.00 91.38 107 SER A C 1
ATOM 790 O O . SER A 1 107 ? 2.266 -2.634 11.910 1.00 91.38 107 SER A O 1
ATOM 792 N N . GLU A 1 108 ? 3.129 -2.390 13.963 1.00 95.00 108 GLU A N 1
ATOM 793 C CA . GLU A 1 108 ? 1.870 -2.469 14.688 1.00 95.00 108 GLU A CA 1
ATOM 794 C C . GLU A 1 108 ? 1.471 -1.087 15.200 1.00 95.00 108 GLU A C 1
ATOM 796 O O . GLU A 1 108 ? 2.309 -0.296 15.635 1.00 95.00 108 GLU A O 1
ATOM 801 N N . GLY A 1 109 ? 0.171 -0.816 15.204 1.00 95.12 109 GLY A N 1
ATOM 802 C CA . GLY A 1 109 ? -0.380 0.369 15.832 1.00 95.12 109 GLY A CA 1
ATOM 803 C C . GLY A 1 109 ? -1.885 0.286 15.999 1.00 95.12 109 GLY A C 1
ATOM 804 O O . GLY A 1 109 ? -2.487 -0.790 15.976 1.00 95.12 109 GLY A O 1
ATOM 805 N N . LEU A 1 110 ? -2.492 1.450 16.191 1.00 96.81 110 LEU A N 1
ATOM 806 C CA . LEU A 1 110 ? -3.929 1.609 16.334 1.00 96.81 110 LEU A CA 1
ATOM 807 C C . LEU A 1 110 ? -4.475 2.495 15.218 1.00 96.81 110 LEU A C 1
ATOM 809 O O . LEU A 1 110 ? -3.742 3.284 14.618 1.00 96.81 110 LEU A O 1
ATOM 813 N N . ILE A 1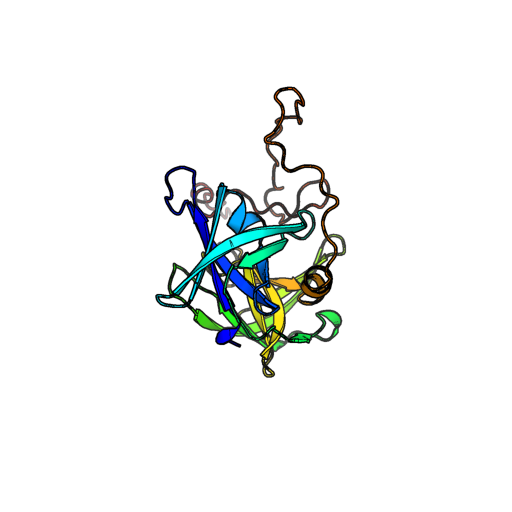 111 ? -5.778 2.415 14.979 1.00 96.81 111 ILE A N 1
ATOM 814 C CA . ILE A 1 111 ? -6.515 3.479 14.301 1.00 96.81 111 ILE A CA 1
ATOM 815 C C . ILE A 1 111 ? -6.589 4.656 15.269 1.00 96.81 111 ILE A C 1
ATOM 817 O O . ILE A 1 111 ? -7.283 4.598 16.282 1.00 96.81 111 ILE A O 1
ATOM 821 N N . SER A 1 112 ? -5.850 5.718 14.974 1.00 94.25 112 SER A N 1
ATOM 822 C CA . SER A 1 112 ? -5.778 6.928 15.801 1.00 94.25 112 SER A CA 1
ATOM 823 C C . SER A 1 112 ? -6.885 7.924 15.466 1.00 94.25 112 SER A C 1
ATOM 825 O O . SER A 1 112 ? -7.209 8.783 16.280 1.00 94.25 112 SER A O 1
ATOM 827 N N . GLY A 1 113 ? -7.477 7.813 14.278 1.00 93.88 113 GLY A N 1
ATOM 828 C CA . GLY A 1 113 ? -8.550 8.687 13.828 1.00 93.88 113 GLY A CA 1
ATOM 829 C C . GLY A 1 113 ? -9.141 8.223 12.504 1.00 93.88 113 GLY A C 1
ATOM 830 O O . GLY A 1 113 ? -8.457 7.622 11.679 1.00 93.88 113 GLY A O 1
ATOM 831 N N . LEU A 1 114 ? -10.414 8.533 12.293 1.00 92.81 114 LEU A N 1
ATOM 832 C CA . LEU A 1 114 ? -11.060 8.457 10.988 1.00 92.81 114 LEU A CA 1
ATOM 833 C C . LEU A 1 114 ? -11.381 9.894 10.593 1.00 92.81 114 LEU A C 1
ATOM 835 O O . LEU A 1 114 ? -12.079 10.591 11.329 1.00 92.81 114 LEU A O 1
ATOM 839 N N . ARG A 1 115 ? -10.788 10.364 9.499 1.00 87.81 115 ARG A N 1
ATOM 840 C CA . ARG A 1 115 ? -10.932 11.742 9.021 1.00 87.81 115 ARG A CA 1
ATOM 841 C C . ARG A 1 115 ? -11.756 11.734 7.748 1.00 87.81 115 ARG A C 1
ATOM 843 O O . ARG A 1 115 ? -11.674 10.783 6.979 1.00 87.81 115 ARG A O 1
ATOM 850 N N . GLU A 1 116 ? -12.530 12.782 7.529 1.00 81.25 116 GLU A N 1
ATOM 851 C CA . GLU A 1 116 ? -13.201 13.019 6.256 1.00 81.25 116 GLU A CA 1
ATOM 852 C C . GLU A 1 116 ? -12.692 14.348 5.714 1.00 81.25 116 GLU A C 1
ATOM 854 O O . GLU A 1 116 ? -12.731 15.360 6.413 1.00 81.25 116 GLU A O 1
ATOM 859 N N . PHE A 1 117 ? -12.162 14.322 4.499 1.00 69.00 117 PHE A N 1
ATOM 860 C CA . PHE A 1 117 ? -11.686 15.494 3.783 1.00 69.00 117 PHE A CA 1
ATOM 861 C C . PHE A 1 117 ? -12.251 15.415 2.371 1.00 69.00 117 PHE A C 1
ATOM 863 O O . PHE A 1 117 ? -12.026 14.417 1.699 1.00 69.00 117 PHE A O 1
ATOM 870 N N . GLU A 1 118 ? -13.046 16.406 1.964 1.00 68.81 118 GLU A N 1
ATOM 871 C CA . GLU A 1 118 ? -13.659 16.460 0.624 1.00 68.81 118 GLU A CA 1
ATOM 872 C C . GLU A 1 118 ? -14.303 15.135 0.180 1.00 68.81 118 GLU A C 1
ATOM 874 O O . GLU A 1 118 ? -14.100 14.646 -0.922 1.00 68.81 118 GLU A O 1
ATOM 879 N N . GLN A 1 119 ? -15.094 14.531 1.076 1.00 71.94 119 GLN A N 1
ATOM 880 C CA . GLN A 1 119 ? -15.785 13.245 0.870 1.00 71.94 119 GLN A CA 1
ATOM 881 C C . GLN A 1 119 ? -14.865 12.011 0.794 1.00 71.94 119 GLN A C 1
ATOM 883 O O . GLN A 1 119 ? -15.359 10.882 0.768 1.00 71.94 119 GLN A O 1
ATOM 888 N N . VAL A 1 120 ? -13.546 12.189 0.866 1.00 74.12 120 VAL A N 1
ATOM 889 C CA . VAL A 1 120 ? -12.586 11.106 1.060 1.00 74.12 120 VAL A CA 1
ATOM 890 C C . VAL A 1 120 ? -12.434 10.804 2.543 1.00 74.12 120 VAL A C 1
ATOM 892 O O . VAL A 1 120 ? -12.082 11.658 3.360 1.00 74.12 120 VAL A O 1
ATOM 895 N N . ARG A 1 121 ? -12.638 9.536 2.901 1.00 83.75 121 ARG A N 1
ATOM 896 C CA . ARG A 1 121 ? -12.310 9.037 4.233 1.00 83.75 121 ARG A CA 1
ATOM 897 C C . ARG A 1 121 ? -10.825 8.699 4.307 1.00 83.75 121 ARG A C 1
ATOM 899 O O . ARG A 1 121 ? -10.344 7.899 3.523 1.00 83.75 121 ARG A O 1
ATOM 906 N N . LEU A 1 122 ? -10.105 9.242 5.278 1.00 90.19 122 LEU A N 1
ATOM 907 C CA . LEU A 1 122 ? -8.719 8.881 5.566 1.00 90.19 122 LEU A CA 1
ATOM 908 C C . LEU A 1 122 ? -8.639 8.113 6.883 1.00 90.19 122 LEU A C 1
ATOM 910 O O . LEU A 1 122 ? -9.281 8.468 7.877 1.00 90.19 122 LEU A O 1
ATOM 914 N N . ILE A 1 123 ? -7.819 7.066 6.895 1.00 94.75 123 ILE A N 1
ATOM 915 C CA . ILE A 1 123 ? -7.541 6.270 8.087 1.00 94.75 123 ILE A CA 1
ATOM 916 C C . ILE A 1 123 ? -6.229 6.775 8.676 1.00 94.75 123 ILE A C 1
ATOM 918 O O . ILE A 1 123 ? -5.164 6.553 8.106 1.00 94.75 123 ILE A O 1
ATOM 922 N N . GLN A 1 124 ? -6.304 7.454 9.817 1.00 94.50 124 GLN A N 1
ATOM 923 C CA . GLN A 1 124 ? -5.130 7.874 10.573 1.00 94.50 124 GLN A CA 1
ATOM 924 C C . GLN A 1 124 ? -4.689 6.725 11.485 1.00 94.50 124 GLN A C 1
ATOM 926 O O . GLN A 1 124 ? -5.505 6.163 12.222 1.00 94.50 124 GLN A O 1
ATOM 931 N N . THR A 1 125 ? -3.400 6.394 11.484 1.00 95.12 125 THR A N 1
ATOM 932 C CA . THR A 1 125 ? -2.845 5.300 12.286 1.00 95.12 125 THR A CA 1
ATOM 933 C C . THR A 1 125 ? -1.557 5.683 13.006 1.00 95.12 125 THR A C 1
ATOM 935 O O . THR A 1 125 ? -0.774 6.502 12.531 1.00 95.12 125 THR A O 1
ATOM 938 N N . SER A 1 126 ? -1.332 5.059 14.163 1.00 94.12 126 SER A N 1
ATOM 939 C CA . SER A 1 126 ? -0.057 5.121 14.880 1.00 94.12 126 SER A CA 1
ATOM 940 C C . SER A 1 126 ? 0.940 4.052 14.424 1.00 94.12 126 SER A C 1
ATOM 942 O O . SER A 1 126 ? 2.071 4.051 14.908 1.00 94.12 126 SER A O 1
ATOM 944 N N . ALA A 1 127 ? 0.516 3.109 13.571 1.00 92.81 127 ALA A N 1
ATOM 945 C CA . ALA A 1 127 ? 1.410 2.126 12.974 1.00 92.81 127 ALA A CA 1
ATOM 946 C C . ALA A 1 127 ? 2.404 2.863 12.075 1.00 92.81 127 ALA A C 1
ATOM 948 O O . ALA A 1 127 ? 2.003 3.734 11.300 1.00 92.81 127 ALA A O 1
ATOM 949 N N . ALA A 1 128 ? 3.690 2.538 12.196 1.00 89.12 128 ALA A N 1
ATOM 950 C CA . ALA A 1 128 ? 4.727 3.310 11.532 1.00 89.12 128 ALA A CA 1
ATOM 951 C C . ALA A 1 128 ? 4.588 3.218 10.005 1.00 89.12 128 ALA A C 1
ATOM 953 O O . ALA A 1 128 ? 4.411 2.131 9.439 1.00 89.12 128 ALA A O 1
ATOM 954 N N . ILE A 1 129 ? 4.695 4.376 9.356 1.00 86.25 129 ILE A N 1
ATOM 955 C CA . ILE A 1 129 ? 4.841 4.540 7.913 1.00 86.25 129 ILE A CA 1
ATOM 956 C C . ILE A 1 129 ? 6.092 5.393 7.700 1.00 86.25 129 ILE A C 1
ATOM 958 O O . ILE A 1 129 ? 6.297 6.399 8.370 1.00 86.25 129 ILE A O 1
ATOM 962 N N . SER A 1 130 ? 6.941 4.981 6.769 1.00 82.44 130 SER A N 1
ATOM 963 C CA . SER A 1 130 ? 8.149 5.715 6.382 1.00 82.44 130 SER A CA 1
ATOM 964 C C . SER A 1 130 ? 8.331 5.653 4.859 1.00 82.44 130 SER A C 1
ATOM 966 O O . SER A 1 130 ? 7.578 4.924 4.194 1.00 82.44 130 SER A O 1
ATOM 968 N N . PRO A 1 131 ? 9.291 6.396 4.273 1.00 83.25 131 PRO A N 1
ATOM 969 C CA . PRO A 1 131 ? 9.572 6.317 2.841 1.00 83.25 131 PRO A CA 1
ATOM 970 C C . PRO A 1 131 ? 9.702 4.863 2.360 1.00 83.25 131 PRO A C 1
ATOM 972 O O . PRO A 1 131 ? 10.317 4.028 3.021 1.00 83.25 131 PRO A O 1
ATOM 975 N N . GLY A 1 132 ? 9.053 4.533 1.240 1.00 85.06 132 GLY A N 1
ATOM 976 C CA . GLY A 1 132 ? 8.950 3.163 0.713 1.00 85.06 132 GLY A CA 1
ATOM 977 C C . GLY A 1 132 ? 7.718 2.374 1.184 1.00 85.06 132 GLY A C 1
ATOM 978 O O . GLY A 1 132 ? 7.331 1.399 0.541 1.00 85.06 132 GLY A O 1
ATOM 979 N N . SER A 1 133 ? 7.032 2.811 2.247 1.00 89.12 133 SER A N 1
ATOM 980 C CA . SER A 1 133 ? 5.781 2.183 2.708 1.00 89.12 133 SER A CA 1
ATOM 981 C C . SER A 1 133 ? 4.569 2.529 1.833 1.00 89.12 133 SER A C 1
ATOM 983 O O . SER A 1 133 ? 3.573 1.808 1.872 1.00 89.12 133 SER A O 1
ATOM 985 N N . SER A 1 134 ? 4.618 3.617 1.060 1.00 92.88 134 SER A N 1
ATOM 986 C CA . SER A 1 134 ? 3.519 4.063 0.191 1.00 92.88 134 SER A CA 1
ATOM 987 C C . SER A 1 134 ? 3.126 2.987 -0.824 1.00 92.88 134 SER A C 1
ATOM 989 O O . SER A 1 134 ? 3.989 2.366 -1.436 1.00 92.88 134 SER A O 1
ATOM 991 N N . GLY A 1 135 ? 1.830 2.732 -0.978 1.00 94.44 135 GLY A N 1
ATOM 992 C CA . GLY A 1 135 ? 1.254 1.661 -1.792 1.00 94.44 135 GLY A CA 1
ATOM 993 C C . GLY A 1 135 ? 1.191 0.299 -1.090 1.00 94.44 135 GLY A C 1
ATOM 994 O O . GLY A 1 135 ? 0.679 -0.666 -1.655 1.00 94.44 135 GLY A O 1
ATOM 995 N N . GLY A 1 136 ? 1.702 0.211 0.139 1.00 94.88 136 GLY A N 1
ATOM 996 C CA . GLY A 1 136 ? 1.595 -0.956 1.009 1.00 94.88 136 GLY A CA 1
ATOM 997 C C . GLY A 1 136 ? 0.197 -1.099 1.606 1.00 94.88 136 GLY A C 1
ATOM 998 O O . GLY A 1 136 ? -0.744 -0.396 1.234 1.00 94.88 136 GLY A O 1
ATOM 999 N N . GLY A 1 137 ? 0.040 -2.040 2.534 1.00 95.44 137 GLY A N 1
ATOM 1000 C CA . GLY A 1 137 ? -1.262 -2.331 3.127 1.00 95.44 137 GLY A CA 1
ATOM 1001 C C . GLY A 1 137 ? -1.320 -2.026 4.616 1.00 95.44 137 GLY A C 1
ATOM 1002 O O . GLY A 1 137 ? -0.400 -2.358 5.361 1.00 95.44 137 GLY A O 1
ATOM 1003 N N . LEU A 1 138 ? -2.443 -1.456 5.045 1.00 96.75 138 LEU A N 1
ATOM 1004 C CA . LEU A 1 138 ? -2.898 -1.439 6.428 1.00 96.75 138 LEU A CA 1
ATOM 1005 C C . LEU A 1 138 ? -3.894 -2.591 6.615 1.00 96.75 138 LEU A C 1
ATOM 1007 O O . LEU A 1 138 ? -4.871 -2.696 5.869 1.00 96.75 138 LEU A O 1
ATOM 1011 N N . PHE A 1 139 ? -3.657 -3.452 7.599 1.00 96.94 139 PHE A N 1
ATOM 1012 C CA . PHE A 1 139 ? -4.401 -4.690 7.823 1.00 96.94 139 PHE A CA 1
ATOM 1013 C C . PHE A 1 139 ? -4.981 -4.759 9.232 1.00 96.94 139 PHE A C 1
ATOM 1015 O O . PHE A 1 139 ? -4.373 -4.270 10.180 1.00 96.94 139 PHE A O 1
ATOM 1022 N N . ASP A 1 140 ? -6.135 -5.407 9.382 1.00 96.56 140 ASP A N 1
ATOM 1023 C CA . ASP A 1 140 ? -6.671 -5.761 10.699 1.00 96.56 140 ASP A CA 1
ATOM 1024 C C . ASP A 1 140 ? -6.085 -7.077 11.246 1.00 96.56 140 ASP A C 1
ATOM 1026 O O . ASP A 1 140 ? -5.313 -7.773 10.584 1.00 96.56 140 ASP A O 1
ATOM 1030 N N . ASN A 1 141 ? -6.490 -7.451 12.463 1.00 94.81 141 ASN A N 1
ATOM 1031 C CA . ASN A 1 141 ? -6.045 -8.678 13.138 1.00 94.81 141 ASN A CA 1
ATOM 1032 C C . ASN A 1 141 ? -6.387 -9.975 12.378 1.00 94.81 141 ASN A C 1
ATOM 1034 O O . ASN A 1 141 ? -5.801 -11.020 12.655 1.00 94.81 141 ASN A O 1
ATOM 1038 N N . GLN A 1 142 ? -7.343 -9.941 11.446 1.00 95.12 142 GLN A N 1
ATOM 1039 C CA . GLN A 1 142 ? -7.711 -11.078 10.598 1.00 95.12 142 GLN A CA 1
ATOM 1040 C C . GLN A 1 142 ? -6.947 -11.077 9.266 1.00 95.12 142 GLN A C 1
ATOM 1042 O O . GLN A 1 142 ? -7.160 -11.952 8.426 1.00 95.12 142 GLN A O 1
ATOM 1047 N N . GLY A 1 143 ? -6.060 -10.104 9.058 1.00 94.12 143 GLY A N 1
ATOM 1048 C CA . GLY A 1 143 ? -5.299 -9.929 7.833 1.00 94.12 143 GLY A CA 1
ATOM 1049 C C . GLY A 1 143 ? -6.115 -9.437 6.649 1.00 94.12 143 GLY A C 1
ATOM 1050 O O . GLY A 1 143 ? -5.693 -9.613 5.503 1.00 94.12 143 GLY A O 1
ATOM 1051 N N . ARG A 1 144 ? -7.269 -8.816 6.908 1.00 96.00 144 ARG A N 1
ATOM 1052 C CA . ARG A 1 144 ? -8.051 -8.137 5.878 1.00 96.00 144 ARG A CA 1
ATOM 1053 C C . ARG A 1 144 ? -7.453 -6.756 5.654 1.00 96.00 144 ARG A C 1
ATOM 1055 O O . ARG A 1 144 ? -7.158 -6.048 6.614 1.00 96.00 144 ARG A O 1
ATOM 1062 N N . LEU A 1 145 ? -7.286 -6.377 4.393 1.00 96.62 145 LEU A N 1
ATOM 1063 C CA . LEU A 1 145 ? -6.881 -5.034 4.008 1.00 96.62 145 LEU A CA 1
ATOM 1064 C C . LEU A 1 145 ? -7.973 -4.052 4.442 1.00 96.62 145 LEU A C 1
ATOM 1066 O O . LEU A 1 145 ? -9.132 -4.206 4.047 1.00 96.62 145 LEU A O 1
ATOM 1070 N N . VAL A 1 146 ? -7.594 -3.066 5.246 1.00 96.81 146 VAL A N 1
ATOM 1071 C CA . VAL A 1 146 ? -8.458 -1.958 5.669 1.00 96.81 146 VAL A CA 1
ATOM 1072 C C . VAL A 1 146 ? -8.072 -0.645 4.994 1.00 96.81 146 VAL A C 1
ATOM 1074 O O . VAL A 1 146 ? -8.923 0.228 4.860 1.00 96.81 146 VAL A O 1
ATOM 1077 N N . GLY A 1 147 ? -6.828 -0.518 4.517 1.00 95.88 147 GLY A N 1
ATOM 1078 C CA . GLY A 1 147 ? -6.377 0.658 3.779 1.00 95.88 147 GLY A CA 1
ATOM 1079 C C . GLY A 1 147 ? -5.078 0.467 3.003 1.00 95.88 147 GLY A C 1
ATOM 1080 O O . GLY A 1 147 ? -4.367 -0.513 3.217 1.00 95.88 147 GLY A O 1
ATOM 1081 N N . ILE A 1 148 ? -4.776 1.410 2.111 1.00 96.44 148 ILE A N 1
ATOM 1082 C CA . ILE A 1 148 ? -3.502 1.509 1.385 1.00 96.44 148 ILE A CA 1
ATOM 1083 C C . ILE A 1 148 ? -2.676 2.629 2.009 1.00 96.44 148 ILE A C 1
ATOM 1085 O O . ILE A 1 148 ? -3.122 3.774 2.047 1.00 96.44 148 ILE A O 1
ATOM 1089 N N . THR A 1 149 ? -1.491 2.309 2.522 1.00 94.62 149 THR A N 1
ATOM 1090 C CA . THR A 1 149 ? -0.585 3.293 3.136 1.00 94.62 149 THR A CA 1
ATOM 1091 C C . THR A 1 149 ? -0.137 4.308 2.089 1.00 94.62 149 THR A C 1
ATOM 1093 O O . THR A 1 149 ? 0.249 3.901 1.001 1.00 94.62 149 THR A O 1
ATOM 1096 N N . THR A 1 150 ? -0.186 5.612 2.386 1.00 89.56 150 THR A N 1
ATOM 1097 C CA . THR A 1 150 ? 0.085 6.658 1.377 1.00 89.56 150 THR A CA 1
ATOM 1098 C C . THR A 1 150 ? 1.124 7.682 1.838 1.00 89.56 150 THR A C 1
ATOM 1100 O O . THR A 1 150 ? 2.239 7.676 1.318 1.00 89.56 150 THR A O 1
ATOM 1103 N N . PHE A 1 151 ? 0.833 8.496 2.853 1.00 81.81 151 PHE A N 1
ATOM 1104 C CA . PHE A 1 151 ? 1.710 9.569 3.320 1.00 81.81 151 PHE A CA 1
ATOM 1105 C C . PHE A 1 151 ? 1.732 9.647 4.851 1.00 81.81 151 PHE A C 1
ATOM 1107 O O . PHE A 1 151 ? 0.925 9.034 5.558 1.00 81.81 151 PHE A O 1
ATOM 1114 N N . PHE A 1 152 ? 2.682 10.422 5.359 1.00 76.00 152 PHE A N 1
ATOM 1115 C CA . PHE A 1 152 ? 2.846 10.747 6.768 1.00 76.00 152 PHE A CA 1
ATOM 1116 C C . PHE A 1 152 ? 3.233 12.223 6.891 1.00 76.00 152 PHE A C 1
ATOM 1118 O O . PHE A 1 152 ? 3.802 12.796 5.960 1.00 76.00 152 PHE A O 1
ATOM 1125 N N . LEU A 1 153 ? 2.928 12.845 8.028 1.00 71.56 153 LEU A N 1
ATOM 1126 C CA . LEU A 1 153 ? 3.334 14.223 8.307 1.00 71.56 153 LEU A CA 1
ATOM 1127 C C . LEU A 1 153 ? 4.601 14.200 9.163 1.00 71.56 153 LEU A C 1
ATOM 1129 O O . LEU A 1 153 ? 4.549 13.778 10.314 1.00 71.56 153 LEU A O 1
ATOM 1133 N N . LYS A 1 154 ? 5.733 14.651 8.602 1.00 63.38 154 LYS A N 1
ATOM 1134 C CA . LYS A 1 154 ? 7.050 14.660 9.273 1.00 63.38 154 LYS A CA 1
ATOM 1135 C C . LYS A 1 154 ? 7.067 15.475 10.570 1.00 63.38 154 LYS A C 1
ATOM 1137 O O . LYS A 1 154 ? 7.700 15.066 11.536 1.00 63.38 154 LYS A O 1
ATOM 1142 N N . GLU A 1 155 ? 6.378 16.612 10.580 1.00 66.31 155 GLU A N 1
ATOM 1143 C CA . GLU A 1 155 ? 6.292 17.527 11.731 1.00 66.31 155 GLU A CA 1
ATOM 1144 C C . GLU A 1 155 ? 5.227 17.082 12.749 1.00 66.31 155 GLU A C 1
ATOM 1146 O O . GLU A 1 155 ? 5.228 17.504 13.905 1.00 66.31 155 GLU A O 1
ATOM 1151 N N . GLY A 1 156 ? 4.324 16.187 12.338 1.00 56.09 156 GLY A N 1
ATOM 1152 C CA . GLY A 1 156 ? 3.297 15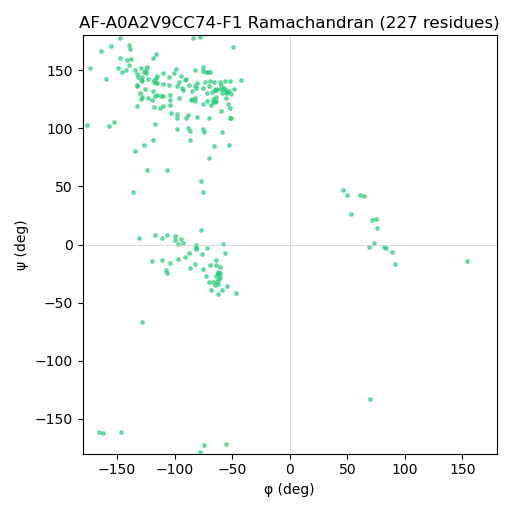.617 13.193 1.00 56.09 156 GLY A CA 1
ATOM 1153 C C . GLY A 1 156 ? 3.834 14.411 13.952 1.00 56.09 156 GLY A C 1
ATOM 1154 O O . GLY A 1 156 ? 4.291 13.447 13.348 1.00 56.09 156 GLY A O 1
ATOM 1155 N N . GLN A 1 157 ? 3.731 14.432 15.279 1.00 58.84 157 GLN A N 1
ATOM 1156 C CA . GLN A 1 157 ? 4.088 13.333 16.183 1.00 58.84 157 GLN A CA 1
ATOM 1157 C C . GLN A 1 157 ? 3.413 11.998 15.789 1.00 58.84 157 GLN A C 1
ATOM 1159 O O . GLN A 1 157 ? 2.363 11.640 16.320 1.00 58.84 157 GLN A O 1
ATOM 1164 N N . ASN A 1 158 ? 4.025 11.239 14.875 1.00 68.00 158 ASN A N 1
ATOM 1165 C CA . ASN A 1 158 ? 3.547 9.939 14.398 1.00 68.00 158 ASN A CA 1
ATOM 1166 C C . ASN A 1 158 ? 2.159 9.985 13.708 1.00 68.00 158 ASN A C 1
ATOM 1168 O O . ASN A 1 158 ? 1.296 9.135 13.954 1.00 68.00 158 ASN A O 1
ATOM 1172 N N . LEU A 1 159 ? 1.925 10.993 12.857 1.00 82.25 159 LEU A N 1
ATOM 1173 C CA . LEU A 1 159 ? 0.710 11.098 12.039 1.00 82.25 159 LEU A CA 1
ATOM 1174 C C . LEU A 1 159 ? 0.890 10.373 10.701 1.00 82.25 159 LEU A C 1
ATOM 1176 O O . LEU A 1 159 ? 1.478 10.913 9.763 1.00 82.25 159 LEU A O 1
ATOM 1180 N N . ASN A 1 160 ? 0.343 9.162 10.614 1.00 90.69 160 ASN A N 1
ATOM 1181 C CA . ASN A 1 160 ? 0.415 8.314 9.428 1.00 90.69 160 ASN A CA 1
ATOM 1182 C C . ASN A 1 160 ? -0.979 8.091 8.839 1.00 90.69 160 ASN A C 1
ATOM 1184 O O . ASN A 1 160 ? -1.951 7.963 9.591 1.00 90.69 160 ASN A O 1
ATOM 1188 N N . PHE A 1 161 ? -1.080 8.007 7.511 1.00 92.06 161 PHE A N 1
ATOM 1189 C CA . PHE A 1 161 ? -2.367 7.938 6.824 1.00 92.06 161 PHE A CA 1
ATOM 1190 C C . PHE A 1 161 ? -2.434 6.819 5.784 1.00 92.06 161 PHE A C 1
ATOM 1192 O O . PHE A 1 161 ? -1.472 6.515 5.070 1.00 92.06 161 PHE A O 1
ATOM 1199 N N . ALA A 1 162 ? -3.621 6.225 5.688 1.00 94.62 162 ALA A N 1
ATOM 1200 C CA . ALA A 1 162 ? -3.982 5.256 4.670 1.00 94.62 162 ALA A CA 1
ATOM 1201 C C . ALA A 1 162 ? -5.298 5.644 3.980 1.00 94.62 162 ALA A C 1
ATOM 1203 O O . ALA A 1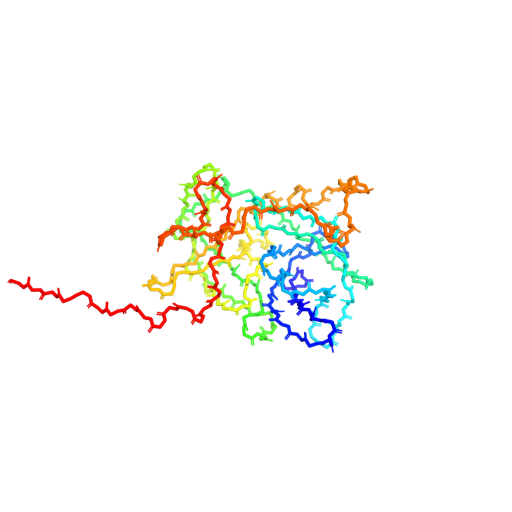 162 ? -6.231 6.143 4.617 1.00 94.62 162 ALA A O 1
ATOM 1204 N N . LEU A 1 163 ? -5.364 5.371 2.679 1.00 93.69 163 LEU A N 1
ATOM 1205 C CA . LEU A 1 163 ? -6.574 5.468 1.867 1.00 93.69 163 LEU A CA 1
ATOM 1206 C C . LEU A 1 163 ? -7.506 4.279 2.160 1.00 93.69 163 LEU A C 1
ATOM 1208 O O . LEU A 1 163 ? -7.000 3.211 2.515 1.00 93.69 163 LEU A O 1
ATOM 1212 N N . PRO A 1 164 ? -8.835 4.400 1.995 1.00 93.06 164 PRO A N 1
ATOM 1213 C CA . PRO A 1 164 ? -9.780 3.316 2.256 1.00 93.06 164 PRO A CA 1
ATOM 1214 C C . PRO A 1 164 ? -9.495 2.070 1.419 1.00 93.06 164 PRO A C 1
ATOM 1216 O O . PRO A 1 164 ? -9.361 2.129 0.196 1.00 93.06 164 PRO A O 1
ATOM 1219 N N . GLY A 1 165 ? -9.448 0.906 2.068 1.00 91.25 165 GLY A N 1
ATOM 1220 C CA . GLY A 1 165 ? -9.160 -0.357 1.389 1.00 91.25 165 GLY A CA 1
ATOM 1221 C C . GLY A 1 165 ? -10.230 -0.733 0.363 1.00 91.25 165 GLY A C 1
ATOM 1222 O O . GLY A 1 165 ? -9.937 -1.420 -0.612 1.00 91.25 165 GLY A O 1
ATOM 1223 N N . GLU A 1 166 ? -11.473 -0.282 0.543 1.00 90.25 166 GLU A N 1
ATOM 1224 C CA . GLU A 1 166 ? -12.566 -0.527 -0.399 1.00 90.25 166 GLU A CA 1
ATOM 1225 C C . GLU A 1 166 ? -12.350 0.077 -1.788 1.00 90.25 166 GLU A C 1
ATOM 1227 O O . GLU A 1 166 ? -12.866 -0.503 -2.741 1.00 90.25 166 GLU A O 1
ATOM 1232 N N . TRP A 1 167 ? -11.554 1.139 -1.942 1.00 88.81 167 TRP A N 1
ATOM 1233 C CA . TRP A 1 167 ? -11.227 1.707 -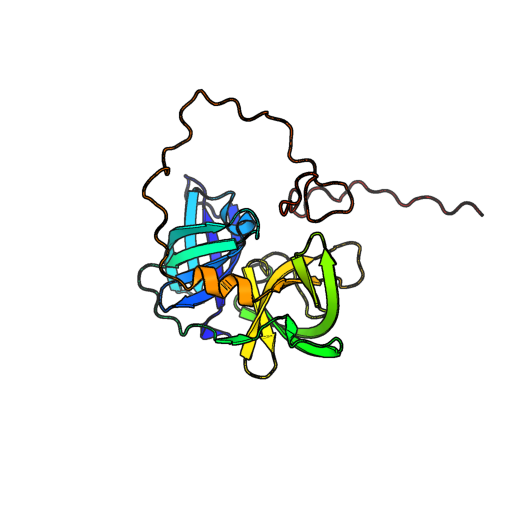3.260 1.00 88.81 167 TRP A CA 1
ATOM 1234 C C . TRP A 1 167 ? -10.492 0.706 -4.154 1.00 88.81 167 TRP A C 1
ATOM 1236 O O . TRP A 1 167 ? -10.687 0.638 -5.365 1.00 88.81 167 TRP A O 1
ATOM 1246 N N . VAL A 1 168 ? -9.740 -0.203 -3.535 1.00 85.69 168 VAL A N 1
ATOM 1247 C CA . VAL A 1 168 ? -9.070 -1.305 -4.226 1.00 85.69 168 VAL A CA 1
ATOM 1248 C C . VAL A 1 168 ? -10.067 -2.257 -4.902 1.00 85.69 168 VAL A C 1
ATOM 1250 O O . VAL A 1 168 ? -9.712 -2.937 -5.865 1.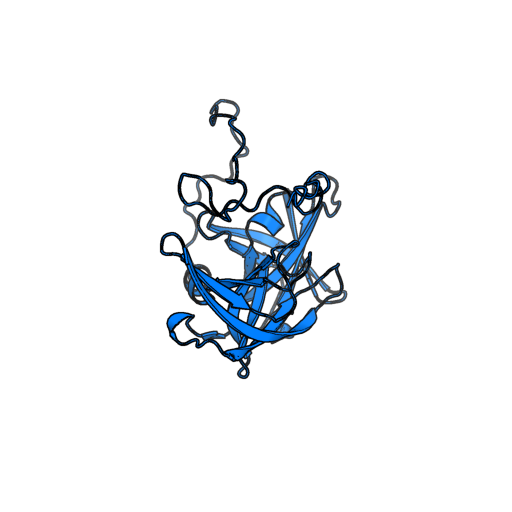00 85.69 168 VAL A O 1
ATOM 1253 N N . ARG A 1 169 ? -11.328 -2.318 -4.451 1.00 82.06 169 ARG A N 1
ATOM 1254 C CA . ARG A 1 169 ? -12.346 -3.203 -5.045 1.00 82.06 169 ARG A CA 1
ATOM 1255 C C . ARG A 1 169 ? -12.704 -2.799 -6.469 1.00 82.06 169 ARG A C 1
ATOM 1257 O O . ARG A 1 169 ? -12.990 -3.677 -7.278 1.00 82.06 169 ARG A O 1
ATOM 1264 N N . GLU A 1 170 ? -12.665 -1.514 -6.796 1.00 73.38 170 GLU A N 1
ATOM 1265 C CA . GLU A 1 170 ? -12.880 -1.056 -8.172 1.00 73.38 170 GLU A CA 1
ATOM 1266 C C . GLU A 1 170 ? -11.716 -1.496 -9.064 1.00 73.38 170 GLU A C 1
ATOM 1268 O O . GLU A 1 170 ? -11.922 -2.040 -10.149 1.00 73.38 170 GLU A O 1
ATOM 1273 N N . LEU A 1 171 ? -10.494 -1.431 -8.530 1.00 72.44 171 LEU A N 1
ATOM 1274 C CA . LEU A 1 171 ? -9.282 -1.936 -9.176 1.00 72.44 171 LEU A CA 1
ATOM 1275 C C . LEU A 1 171 ? -9.233 -3.469 -9.264 1.00 72.44 171 LEU A C 1
ATOM 1277 O O . LEU A 1 171 ? -8.482 -4.016 -10.074 1.00 72.44 171 LEU A O 1
ATOM 1281 N N . MET A 1 172 ? -10.030 -4.199 -8.487 1.00 74.25 172 MET A N 1
ATOM 1282 C CA . MET A 1 172 ? -10.194 -5.645 -8.668 1.00 74.25 172 MET A CA 1
ATOM 1283 C C . MET A 1 172 ? -11.027 -5.978 -9.910 1.00 74.25 172 MET A C 1
ATOM 1285 O O . MET A 1 172 ? -10.838 -7.044 -10.501 1.00 74.25 172 MET A O 1
ATOM 1289 N N . GLN A 1 173 ? -11.922 -5.081 -10.332 1.00 73.75 173 GLN A N 1
ATOM 1290 C CA . GLN A 1 173 ? -12.775 -5.307 -11.493 1.00 73.75 173 GLN A CA 1
ATOM 1291 C C . GLN A 1 173 ? -11.965 -5.174 -12.789 1.00 73.75 173 GLN A C 1
ATOM 1293 O O . GLN A 1 173 ? -11.119 -4.289 -12.954 1.00 73.75 173 GLN A O 1
ATOM 1298 N N . GLU A 1 174 ? -12.230 -6.057 -13.751 1.00 59.72 174 GLU A N 1
ATOM 1299 C CA . GLU A 1 174 ? -11.636 -6.005 -15.092 1.00 59.72 174 GLU A CA 1
ATOM 1300 C C . GLU A 1 174 ? -12.294 -4.928 -15.956 1.00 59.72 174 GLU A C 1
ATOM 1302 O O . GLU A 1 174 ? -12.761 -5.187 -17.060 1.00 59.72 174 GLU A O 1
ATOM 1307 N N . ARG A 1 175 ? -12.327 -3.686 -15.466 1.00 58.72 175 ARG A N 1
ATOM 1308 C CA . ARG A 1 175 ? -12.561 -2.550 -16.348 1.00 58.72 175 ARG A CA 1
ATOM 1309 C C . ARG A 1 175 ? -11.270 -2.304 -17.110 1.00 58.72 175 ARG A C 1
ATOM 1311 O O . ARG A 1 175 ? -10.282 -1.794 -16.578 1.00 58.72 175 ARG A O 1
ATOM 1318 N N . GLN A 1 176 ? -11.260 -2.803 -18.337 1.00 46.41 176 GLN A N 1
ATOM 1319 C CA . GLN A 1 176 ? -10.251 -2.483 -19.325 1.00 46.41 176 GLN A CA 1
ATOM 1320 C C . GLN A 1 176 ? -10.379 -0.986 -19.612 1.00 46.41 176 GLN A C 1
ATOM 1322 O O . GLN A 1 176 ? -11.481 -0.509 -19.886 1.00 46.41 176 GLN A O 1
ATOM 1327 N N . MET A 1 177 ? -9.277 -0.241 -19.504 1.00 46.38 177 MET A N 1
ATOM 1328 C CA . MET A 1 177 ? -9.245 1.112 -20.056 1.00 46.38 177 MET A CA 1
ATOM 1329 C C . MET A 1 177 ? -9.691 1.002 -21.522 1.00 46.38 177 MET A C 1
ATOM 1331 O O . MET A 1 177 ? -9.181 0.106 -22.213 1.00 46.38 177 MET A O 1
ATOM 1335 N N . PRO A 1 178 ? -10.621 1.837 -22.025 1.00 33.53 178 PRO A N 1
ATOM 1336 C CA . PRO A 1 178 ? -10.753 1.977 -23.465 1.00 33.53 178 PRO A CA 1
ATOM 1337 C C . PRO A 1 178 ? -9.353 2.267 -24.014 1.00 33.53 178 PRO A C 1
ATOM 1339 O O . PRO A 1 178 ? -8.605 3.064 -23.448 1.00 33.53 178 PRO A O 1
ATOM 1342 N N . HIS A 1 179 ? -8.957 1.504 -25.030 1.00 34.94 179 HIS A N 1
ATOM 1343 C CA . HIS A 1 179 ? -7.631 1.538 -25.636 1.00 34.94 179 HIS A CA 1
ATOM 1344 C C . HIS A 1 179 ? -7.450 2.849 -26.414 1.00 34.94 179 HIS A C 1
ATOM 1346 O O . HIS A 1 179 ? -7.569 2.905 -27.630 1.00 34.94 179 HIS A O 1
ATOM 1352 N N . SER A 1 180 ? -7.262 3.918 -25.662 1.00 35.00 180 SER A N 1
ATOM 1353 C CA . SER A 1 180 ? -7.078 5.304 -26.066 1.00 35.00 180 SER A CA 1
ATOM 1354 C C . SER A 1 180 ? -6.826 5.984 -24.720 1.00 35.00 180 SER A C 1
ATOM 1356 O O . SER A 1 180 ? -7.754 6.121 -23.937 1.00 35.00 180 SER A O 1
ATOM 1358 N N . ILE A 1 181 ? -5.625 6.355 -24.294 1.00 37.78 181 ILE A N 1
ATOM 1359 C CA . ILE A 1 181 ? -4.537 6.996 -25.015 1.00 37.78 181 ILE A CA 1
ATOM 1360 C C . ILE A 1 181 ? -3.252 6.642 -24.227 1.00 37.78 181 ILE A C 1
ATOM 1362 O O . ILE A 1 181 ? -2.998 7.200 -23.167 1.00 37.78 181 ILE A O 1
ATOM 1366 N N . VAL A 1 182 ? -2.455 5.677 -24.696 1.00 35.75 182 VAL A N 1
ATOM 1367 C CA . VAL A 1 182 ? -1.005 5.663 -24.411 1.00 35.75 182 VAL A CA 1
ATOM 1368 C C . VAL A 1 182 ? -0.340 6.062 -25.718 1.00 35.75 182 VAL A C 1
ATOM 1370 O O . VAL A 1 182 ? 0.305 5.268 -26.393 1.00 35.75 182 VAL A O 1
ATOM 1373 N N . THR A 1 183 ? -0.600 7.289 -26.148 1.00 32.09 183 THR A N 1
ATOM 1374 C CA . 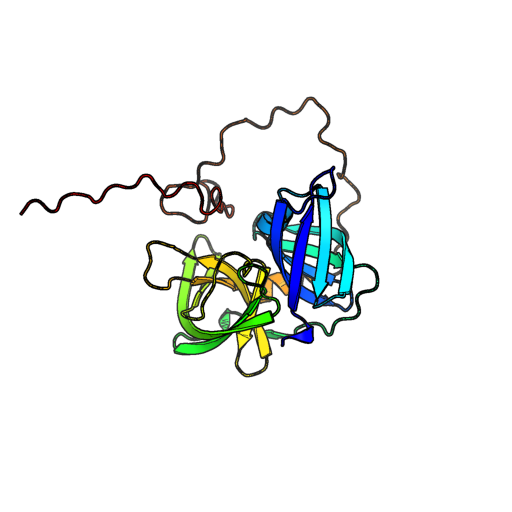THR A 1 183 ? 0.353 7.994 -26.995 1.00 32.09 183 THR A CA 1
ATOM 1375 C C . THR A 1 183 ? 1.221 8.797 -26.049 1.00 32.09 183 THR A C 1
ATOM 1377 O O . THR A 1 183 ? 0.703 9.460 -25.151 1.00 32.09 183 THR A O 1
ATOM 1380 N N . ALA A 1 184 ? 2.540 8.731 -26.245 1.00 37.41 184 ALA A N 1
ATOM 1381 C CA . ALA A 1 184 ? 3.430 9.785 -25.773 1.00 37.41 184 ALA A CA 1
ATOM 1382 C C . ALA A 1 184 ? 2.770 11.145 -26.074 1.00 37.41 184 ALA A C 1
ATOM 1384 O O . ALA A 1 184 ? 2.123 11.246 -27.125 1.00 37.41 184 ALA A O 1
ATOM 1385 N N . PRO A 1 185 ? 2.869 12.148 -25.184 1.00 31.92 185 PRO A N 1
ATOM 1386 C CA . PRO A 1 185 ? 2.195 13.420 -25.395 1.00 31.92 185 PRO A CA 1
ATOM 1387 C C . PRO A 1 185 ? 2.557 13.940 -26.787 1.00 31.92 185 PRO A C 1
ATOM 1389 O O . PRO A 1 185 ? 3.730 14.140 -27.111 1.00 31.92 185 PRO A O 1
ATOM 1392 N N . SER A 1 186 ? 1.549 14.074 -27.649 1.00 30.81 186 SER A N 1
ATOM 1393 C CA . SER A 1 186 ? 1.714 14.749 -28.925 1.00 30.81 186 SER A CA 1
ATOM 1394 C C . SER A 1 186 ? 2.026 16.203 -28.615 1.00 30.81 186 SER A C 1
ATOM 1396 O O . SER A 1 186 ? 1.256 16.867 -27.924 1.00 30.81 186 SER A O 1
ATOM 1398 N N . ALA A 1 187 ? 3.168 16.677 -29.107 1.00 39.53 187 ALA A N 1
ATOM 1399 C CA . ALA A 1 187 ? 3.559 18.073 -29.028 1.00 39.53 187 ALA A CA 1
ATOM 1400 C C . ALA A 1 187 ? 2.417 18.956 -29.560 1.00 39.53 187 ALA A C 1
ATOM 1402 O O . ALA A 1 187 ? 2.144 18.940 -30.761 1.00 39.53 187 ALA A O 1
ATOM 1403 N N . GLY A 1 188 ? 1.734 19.689 -28.677 1.00 35.72 188 GLY A N 1
ATOM 1404 C CA . GLY A 1 188 ? 0.729 20.665 -29.098 1.00 35.72 188 GLY A CA 1
ATOM 1405 C C . GLY A 1 188 ? -0.390 21.001 -28.116 1.00 35.72 188 GLY A C 1
ATOM 1406 O O . GLY A 1 188 ? -1.051 22.009 -28.335 1.00 35.72 188 GLY A O 1
ATOM 1407 N N . GLU A 1 189 ? -0.606 20.239 -27.043 1.00 34.28 189 GLU A N 1
ATOM 1408 C CA . GLU A 1 189 ? -1.551 20.645 -25.994 1.00 34.28 189 GLU A CA 1
ATOM 1409 C C . GLU A 1 189 ? -0.772 21.295 -24.848 1.00 34.28 189 GLU A C 1
ATOM 1411 O O . GLU A 1 189 ? -0.147 20.623 -24.031 1.00 34.28 189 GLU A O 1
ATOM 1416 N N . GLU A 1 190 ? -0.754 22.630 -24.833 1.00 33.56 190 GLU A N 1
ATOM 1417 C CA . GLU A 1 190 ? -0.354 23.408 -23.661 1.00 33.56 190 GLU A CA 1
ATOM 1418 C C . GLU A 1 190 ? -1.388 23.163 -22.547 1.00 33.56 190 GLU A C 1
ATOM 1420 O O . GLU A 1 190 ? -2.336 23.928 -22.375 1.00 33.56 190 GLU A O 1
ATOM 1425 N N . GLU A 1 191 ? -1.216 22.080 -21.780 1.00 36.91 191 GLU A N 1
ATOM 1426 C CA . GLU A 1 191 ? -1.693 22.061 -20.399 1.00 36.91 191 GLU A CA 1
ATOM 1427 C C . GLU A 1 191 ? -1.052 23.261 -19.701 1.00 36.91 191 GLU A C 1
ATOM 1429 O O . GLU A 1 191 ? 0.165 23.460 -19.772 1.00 36.91 191 GLU A O 1
ATOM 1434 N N . SER A 1 192 ? -1.877 24.103 -19.076 1.00 34.19 192 SER A N 1
ATOM 1435 C CA . SER A 1 192 ? -1.413 25.274 -18.343 1.00 34.19 192 SER A CA 1
ATOM 1436 C C . SER A 1 192 ? -0.323 24.840 -17.369 1.00 34.19 192 SER A C 1
ATOM 1438 O O . SER A 1 192 ? -0.598 24.160 -16.382 1.00 34.19 192 SER A O 1
ATOM 1440 N N . ASN A 1 193 ? 0.914 25.228 -17.668 1.00 35.25 193 ASN A N 1
ATOM 1441 C CA . ASN A 1 193 ? 2.117 24.867 -16.927 1.00 35.25 193 ASN A CA 1
ATOM 1442 C C . ASN A 1 193 ? 2.218 25.663 -15.612 1.00 35.25 193 ASN A C 1
ATOM 1444 O O . ASN A 1 193 ? 3.249 26.251 -15.282 1.00 35.25 193 ASN A O 1
ATOM 1448 N N . SER A 1 194 ? 1.106 25.746 -14.886 1.00 31.91 194 SER A N 1
ATOM 1449 C CA . SER A 1 194 ? 1.068 26.211 -13.515 1.00 31.91 194 SER A CA 1
ATOM 1450 C C . SER A 1 194 ? 1.456 25.023 -12.638 1.00 31.91 194 SER A C 1
ATOM 1452 O O . SER A 1 194 ? 0.827 23.969 -12.740 1.00 31.91 194 SER A O 1
ATOM 1454 N N . PRO A 1 195 ? 2.497 25.139 -11.797 1.00 34.88 195 PRO A N 1
ATOM 1455 C CA . PRO A 1 195 ? 2.831 24.076 -10.862 1.00 34.88 195 PRO A CA 1
ATOM 1456 C C . PRO A 1 195 ? 1.591 23.751 -10.025 1.00 34.88 195 PRO A C 1
ATOM 1458 O O . PRO A 1 195 ? 0.955 24.666 -9.504 1.00 34.88 195 PRO A O 1
ATOM 1461 N N . ILE A 1 196 ? 1.254 22.461 -9.906 1.00 36.59 196 ILE A N 1
ATOM 1462 C CA . ILE A 1 196 ? 0.242 21.976 -8.962 1.00 36.59 196 ILE A CA 1
ATOM 1463 C C . ILE A 1 196 ? 0.717 22.396 -7.570 1.00 36.59 196 ILE A C 1
ATOM 1465 O O . ILE A 1 196 ? 1.603 21.777 -6.975 1.00 36.59 196 ILE A O 1
ATOM 1469 N N . GLN A 1 197 ? 0.198 23.520 -7.088 1.00 34.72 197 GLN A N 1
ATOM 1470 C CA . GLN A 1 197 ? 0.575 24.080 -5.809 1.00 34.72 197 GLN A CA 1
ATOM 1471 C C . GLN A 1 197 ? -0.307 23.414 -4.764 1.00 34.72 197 GLN A C 1
ATOM 1473 O O . GLN A 1 197 ? -1.458 23.796 -4.571 1.00 34.72 197 GLN A O 1
ATOM 1478 N N . CYS A 1 198 ? 0.242 22.389 -4.109 1.00 41.88 198 CYS A N 1
ATOM 1479 C CA . CYS A 1 198 ? -0.339 21.878 -2.876 1.00 41.88 198 CYS A CA 1
ATOM 1480 C C . CYS A 1 198 ? -0.483 23.084 -1.943 1.00 41.88 198 CYS A C 1
ATOM 1482 O O . CYS A 1 198 ? 0.511 23.768 -1.667 1.00 41.88 198 CYS A O 1
ATOM 1484 N N . ILE A 1 199 ? -1.704 23.391 -1.508 1.00 38.44 199 ILE A N 1
ATOM 1485 C CA . ILE A 1 199 ? -1.889 24.358 -0.428 1.00 38.44 199 ILE A CA 1
ATOM 1486 C C . ILE A 1 199 ? -1.055 23.855 0.749 1.00 38.44 199 ILE A C 1
ATOM 1488 O O . ILE A 1 199 ? -1.048 22.660 1.031 1.00 38.44 199 ILE A O 1
ATOM 1492 N N . SER A 1 200 ? -0.284 24.741 1.374 1.00 36.38 200 SER A N 1
ATOM 1493 C CA . SER A 1 200 ? 0.840 24.431 2.275 1.00 36.38 200 SER A CA 1
ATOM 1494 C C . SER A 1 200 ? 0.501 23.575 3.507 1.00 36.38 200 SER A C 1
ATOM 1496 O O . SER A 1 200 ? 1.393 23.248 4.279 1.00 36.38 200 SER A O 1
ATOM 1498 N N . GLU A 1 201 ? -0.761 23.178 3.671 1.00 41.34 201 GLU A N 1
ATOM 1499 C CA . GLU A 1 201 ? -1.279 22.340 4.753 1.00 41.34 201 GLU A CA 1
ATOM 1500 C C . GLU A 1 201 ? -2.155 21.161 4.259 1.00 41.34 201 GLU A C 1
ATOM 1502 O O . GLU A 1 201 ? -2.748 20.449 5.069 1.00 41.34 201 GLU A O 1
ATOM 1507 N N . GLY A 1 202 ? -2.268 20.933 2.943 1.00 39.94 202 GLY A N 1
ATOM 1508 C CA . GLY A 1 202 ? -3.261 20.035 2.346 1.00 39.94 202 GLY A CA 1
ATOM 1509 C C . GLY A 1 202 ? -2.686 18.913 1.481 1.00 39.94 202 GLY A C 1
ATOM 1510 O O . GLY A 1 202 ? -1.738 19.093 0.724 1.00 39.94 202 GLY A O 1
ATOM 1511 N N . ILE A 1 203 ? -3.330 17.748 1.587 1.00 53.50 203 ILE A N 1
ATOM 1512 C CA . ILE A 1 203 ? -3.117 16.531 0.780 1.00 53.50 203 ILE A CA 1
ATOM 1513 C C . ILE A 1 203 ? -3.750 16.670 -0.614 1.00 53.50 203 ILE A C 1
ATOM 1515 O O . ILE A 1 203 ? -3.551 15.800 -1.453 1.00 53.50 203 ILE A O 1
ATOM 1519 N N . TYR A 1 204 ? -4.514 17.738 -0.863 1.00 51.69 204 TYR A N 1
ATOM 1520 C CA . TYR A 1 204 ? -5.305 17.952 -2.072 1.00 51.69 204 TYR A CA 1
ATOM 1521 C C . TYR A 1 204 ? -5.020 19.333 -2.684 1.00 51.69 204 TYR A C 1
ATOM 1523 O O . TYR A 1 204 ? -4.632 20.258 -1.963 1.00 51.69 204 TYR A O 1
ATOM 1531 N N . ASP A 1 205 ? -5.169 19.469 -4.004 1.00 51.81 205 ASP A N 1
ATOM 1532 C CA . ASP A 1 205 ? -5.175 20.776 -4.674 1.00 51.81 205 ASP A CA 1
ATOM 1533 C C . ASP A 1 205 ? -6.521 21.497 -4.505 1.00 51.81 205 ASP A C 1
ATOM 1535 O O . ASP A 1 205 ? -7.456 20.997 -3.883 1.00 51.81 205 ASP A O 1
ATOM 1539 N N . ALA A 1 206 ? -6.609 22.706 -5.063 1.00 42.34 206 ALA A N 1
ATOM 1540 C CA . ALA A 1 206 ? -7.817 23.526 -5.048 1.00 42.34 206 ALA A CA 1
ATOM 1541 C C . ALA A 1 206 ? -9.008 22.903 -5.808 1.00 42.34 206 ALA A C 1
ATOM 1543 O O . ALA A 1 206 ? -10.130 23.380 -5.646 1.00 42.34 206 ALA A O 1
ATOM 1544 N N . ASP A 1 207 ? -8.767 21.862 -6.612 1.00 44.25 207 ASP A N 1
ATOM 1545 C CA . ASP A 1 207 ? -9.784 21.114 -7.355 1.00 44.25 207 ASP A CA 1
ATOM 1546 C C . ASP A 1 207 ? -10.173 19.799 -6.647 1.00 44.25 207 ASP A C 1
ATOM 1548 O O . ASP A 1 207 ? -10.971 19.018 -7.172 1.00 44.25 207 ASP A O 1
ATOM 1552 N N . GLY A 1 208 ? -9.617 19.549 -5.458 1.00 42.31 208 GLY A N 1
ATOM 1553 C CA . GLY A 1 208 ? -9.883 18.378 -4.632 1.00 42.31 208 GLY A CA 1
ATOM 1554 C C . GLY A 1 208 ? -9.232 17.083 -5.111 1.00 42.31 208 GLY A C 1
ATOM 1555 O O . GLY A 1 208 ? -9.671 15.989 -4.750 1.00 42.31 208 GLY A O 1
ATOM 1556 N N . LYS A 1 209 ? -8.165 17.168 -5.914 1.00 49.88 209 LYS A N 1
ATOM 1557 C CA . LYS A 1 209 ? -7.351 16.007 -6.304 1.00 49.88 209 LYS A CA 1
ATOM 1558 C C . LYS A 1 209 ? -6.212 15.799 -5.329 1.00 49.88 209 LYS A C 1
ATOM 1560 O O . LYS A 1 209 ? -5.574 16.766 -4.922 1.00 49.88 209 LYS A O 1
ATOM 1565 N N . ILE A 1 210 ? -5.888 14.540 -5.017 1.00 53.81 210 ILE A N 1
ATOM 1566 C CA . ILE A 1 210 ? -4.746 14.221 -4.152 1.00 53.81 210 ILE A CA 1
ATOM 1567 C C . ILE A 1 210 ? -3.455 14.771 -4.775 1.00 53.81 210 ILE A C 1
ATOM 1569 O O . ILE A 1 210 ? -2.985 14.318 -5.821 1.00 53.81 210 ILE A O 1
ATOM 1573 N N . CYS A 1 211 ? -2.856 15.724 -4.076 1.00 53.94 211 CYS A N 1
ATOM 1574 C CA . CYS A 1 211 ? -1.601 16.368 -4.389 1.00 53.94 211 CYS A CA 1
ATOM 1575 C C . CYS A 1 211 ? -0.628 16.096 -3.249 1.00 53.94 211 CYS A C 1
ATOM 1577 O O . CYS A 1 211 ? -0.538 16.826 -2.266 1.00 53.94 211 CYS A O 1
ATOM 1579 N N . ILE A 1 212 ? 0.115 14.999 -3.382 1.00 51.66 212 ILE A N 1
ATOM 1580 C CA . ILE A 1 212 ? 1.270 14.749 -2.526 1.00 51.66 212 ILE A CA 1
ATOM 1581 C C . ILE A 1 212 ? 2.408 15.569 -3.121 1.00 51.66 212 ILE A C 1
ATOM 1583 O O . ILE A 1 212 ? 2.877 15.269 -4.228 1.00 51.66 212 ILE A O 1
ATOM 1587 N N . GLY A 1 213 ? 2.790 16.626 -2.399 1.00 41.03 213 GLY A N 1
ATOM 1588 C CA . GLY A 1 213 ? 3.868 17.537 -2.770 1.00 41.03 213 GLY A CA 1
ATOM 1589 C C . GLY A 1 213 ? 5.169 16.821 -3.159 1.00 41.03 213 GLY A C 1
ATOM 1590 O O . GLY A 1 213 ? 5.304 15.600 -2.995 1.00 41.03 213 GLY A O 1
ATOM 1591 N N . PRO A 1 214 ? 6.150 17.555 -3.718 1.00 34.03 214 PRO A N 1
ATOM 1592 C CA . PRO A 1 214 ? 7.460 16.980 -4.003 1.00 34.03 214 PRO A CA 1
ATOM 1593 C C . PRO A 1 214 ? 7.976 16.310 -2.727 1.00 34.03 214 PRO A C 1
ATOM 1595 O O . PRO A 1 214 ? 7.717 16.802 -1.631 1.00 34.03 214 PRO A O 1
ATOM 1598 N N . GLY A 1 215 ? 8.612 15.150 -2.887 1.00 35.75 215 GLY A N 1
ATOM 1599 C CA . GLY A 1 215 ? 9.001 14.268 -1.794 1.00 35.75 215 GLY A CA 1
ATOM 1600 C C . GLY A 1 215 ? 9.872 14.930 -0.711 1.00 35.75 215 GLY A C 1
ATOM 1601 O O . GLY A 1 215 ? 10.098 16.138 -0.706 1.00 35.75 215 GLY A O 1
ATOM 1602 N N . PRO A 1 216 ? 10.400 14.139 0.233 1.00 36.53 216 PRO A N 1
ATOM 1603 C CA . PRO A 1 216 ? 10.952 14.612 1.506 1.00 36.53 216 PRO A CA 1
ATOM 1604 C C . PRO A 1 216 ? 12.072 15.672 1.452 1.00 36.53 216 PRO A C 1
ATOM 1606 O O . PRO A 1 216 ? 12.424 16.167 2.522 1.00 36.53 216 PRO A O 1
ATOM 1609 N N . GLU A 1 217 ? 12.611 16.012 0.279 1.00 32.78 217 GLU A N 1
ATOM 1610 C CA . GLU A 1 217 ? 13.753 16.907 0.048 1.00 32.78 217 GLU A CA 1
ATOM 1611 C C . GLU A 1 217 ? 13.430 18.416 0.060 1.00 32.78 217 GLU A C 1
ATOM 1613 O O . GLU A 1 217 ? 14.348 19.223 -0.032 1.00 32.78 217 GLU A O 1
ATOM 1618 N N . LYS A 1 218 ? 12.163 18.843 0.195 1.00 31.61 218 LYS A N 1
ATOM 1619 C CA . LYS A 1 218 ? 11.806 20.283 0.214 1.00 31.61 218 LYS A CA 1
ATOM 1620 C C . LYS A 1 218 ? 11.405 20.878 1.572 1.00 31.61 218 LYS A C 1
ATOM 1622 O O . LYS A 1 218 ? 10.996 22.033 1.612 1.00 31.61 218 LYS A O 1
ATOM 1627 N N . TYR A 1 219 ? 11.561 20.144 2.673 1.00 36.75 219 TYR A N 1
ATOM 1628 C CA . TYR A 1 219 ? 11.159 20.612 4.012 1.00 36.75 219 TYR A CA 1
ATOM 1629 C C . TYR A 1 219 ? 12.288 21.272 4.836 1.00 36.75 219 TYR A C 1
ATOM 1631 O O . TYR A 1 219 ? 12.055 21.668 5.971 1.00 36.75 219 TYR A O 1
ATOM 1639 N N . ASP A 1 220 ? 13.489 21.457 4.276 1.00 28.06 220 ASP A N 1
ATOM 1640 C CA . ASP A 1 220 ? 14.664 22.008 4.988 1.00 28.06 220 ASP A CA 1
ATOM 1641 C C . ASP A 1 220 ? 14.653 23.541 5.193 1.00 28.06 220 ASP A C 1
ATOM 1643 O O . ASP A 1 220 ? 15.668 24.131 5.561 1.00 28.06 220 ASP A O 1
ATOM 1647 N N . SER A 1 221 ? 13.528 24.229 4.974 1.00 31.98 221 SER A N 1
ATOM 1648 C CA . SER A 1 221 ? 13.473 25.696 5.077 1.00 31.98 221 SER A CA 1
ATOM 1649 C C . SER A 1 221 ? 12.254 26.238 5.822 1.00 31.98 221 SER A C 1
ATOM 1651 O O . SER A 1 221 ? 11.632 27.198 5.364 1.00 31.98 221 SER A O 1
ATOM 1653 N N . ILE A 1 222 ? 11.909 25.653 6.969 1.00 32.62 222 ILE A N 1
ATOM 1654 C CA . ILE A 1 222 ? 10.951 26.260 7.902 1.00 32.62 222 ILE A CA 1
ATOM 1655 C C . ILE A 1 222 ? 11.682 26.546 9.215 1.00 32.62 222 ILE A C 1
ATOM 1657 O O . ILE A 1 222 ? 11.999 25.643 9.987 1.00 32.62 222 ILE A O 1
ATOM 1661 N N . SER A 1 223 ? 12.001 27.821 9.434 1.00 27.97 223 SER A N 1
ATOM 1662 C CA . SER A 1 223 ? 12.526 28.317 10.708 1.00 27.97 223 SER A CA 1
ATOM 1663 C C . SER A 1 223 ? 11.419 28.305 11.772 1.00 27.97 223 SER A C 1
ATOM 1665 O O . SER A 1 223 ? 10.258 28.535 11.421 1.00 27.97 223 SER A O 1
ATOM 1667 N N . PRO A 1 224 ? 11.741 28.094 13.063 1.00 30.42 224 PRO A N 1
ATOM 1668 C CA . PRO A 1 224 ? 10.763 28.236 14.137 1.00 30.42 224 PRO A CA 1
ATOM 1669 C C . PRO A 1 224 ? 10.226 29.670 14.167 1.00 30.42 224 PRO A C 1
ATOM 1671 O O . PRO A 1 224 ? 10.990 30.617 13.983 1.00 30.42 224 PRO A O 1
ATOM 1674 N N . VAL A 1 225 ? 8.924 29.828 14.401 1.00 35.00 225 VAL A N 1
ATOM 1675 C CA . VAL A 1 225 ? 8.351 31.133 14.739 1.00 35.00 225 VAL A CA 1
ATOM 1676 C C . VAL A 1 225 ? 8.728 31.414 16.190 1.00 35.00 225 VAL A C 1
ATOM 1678 O O . VAL A 1 225 ? 8.419 30.606 17.067 1.00 35.00 225 VAL A O 1
ATOM 1681 N N . ASP A 1 226 ? 9.442 32.516 16.408 1.00 36.03 226 ASP A N 1
ATOM 1682 C CA . ASP A 1 226 ? 9.813 33.007 17.731 1.00 36.03 226 ASP A CA 1
ATOM 1683 C C . ASP A 1 226 ? 8.561 33.197 18.605 1.00 36.03 226 ASP A C 1
ATOM 1685 O O . ASP A 1 226 ? 7.569 33.802 18.189 1.00 36.03 226 ASP A O 1
ATOM 1689 N N . ASP A 1 227 ? 8.619 32.642 19.814 1.00 40.78 227 ASP A N 1
ATOM 1690 C CA . ASP A 1 227 ? 7.644 32.835 20.884 1.00 40.78 227 ASP A CA 1
ATOM 1691 C C . ASP A 1 227 ? 8.054 34.101 21.650 1.00 40.78 227 ASP A C 1
ATOM 1693 O O . ASP A 1 227 ? 8.873 34.048 22.570 1.00 40.78 227 ASP A O 1
ATOM 1697 N N . ASP A 1 228 ? 7.548 35.256 21.216 1.00 38.03 228 ASP A N 1
ATOM 1698 C CA .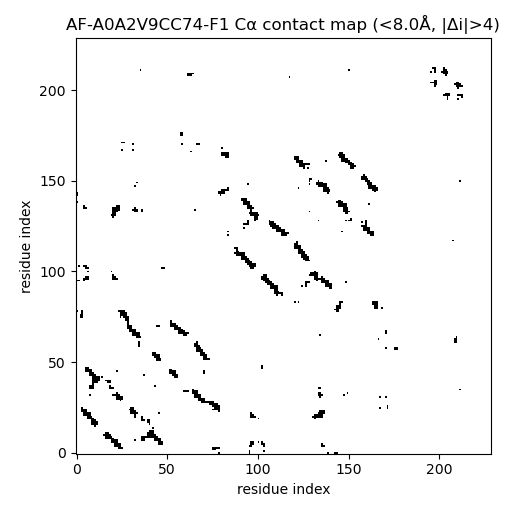 ASP A 1 228 ? 7.674 36.505 21.970 1.00 38.03 228 ASP A CA 1
ATOM 1699 C C . ASP A 1 228 ? 6.497 36.618 22.950 1.00 38.03 228 ASP A C 1
ATOM 1701 O O . ASP A 1 228 ? 5.334 36.759 22.553 1.00 38.03 228 ASP A O 1
ATOM 1705 N N . GLY A 1 229 ? 6.833 36.520 24.241 1.00 40.91 229 GLY A N 1
ATOM 1706 C CA . GLY A 1 229 ? 5.935 36.741 25.379 1.00 40.91 229 GLY A CA 1
ATOM 1707 C C . GLY A 1 229 ? 5.645 38.201 25.711 1.00 40.91 229 GLY A C 1
ATOM 1708 O O . GLY A 1 229 ? 6.222 39.119 25.087 1.00 40.91 229 GLY A O 1
#

Sequence (229 aa):
MSPSVFVVEALNESGSVVATGSGVAVAPSKVVTNKHVIREGVVWRVRHGSKTWPATLTHLDPDHDLCRLKAEGLKAPPVTVRASSTLAVGERVYTIGAPEGLELSLSEGLISGLREFEQVRLIQTSAAISPGSSGGGLFDNQGRLVGITTFFLKEGQNLNFALPGEWVRELMQERQMPHSIVTAPSAGEEESNSPIQCISEGIYDADGKICIGPGPEKYDSISPVDDDG